Protein AF-A0A5N6TRL7-F1 (afdb_monomer_lite)

Secondary structure (DSSP, 8-state):
--PPPPPPPPPPP---------SSSHHHHHHHHHHHHHHHHHHHHHHHHHHHHHHHHHHHHHHHHHHHHHHTS-------------------------TT---HHHHHHHHHHHHHHHHHHHHHHHHHHHHHHHHHHHHHHHHHHHHHHHHHHHHHHHHHHHHHHHHHHHHHHHHHHHHHHHHHHHHHHHHHHHHHHHHHHHHHHHHHHHHHHHHHHHTTPPPPPGGGSTTHHHHHHHHT--TT--

Sequence (246 aa):
MTNIPRPMIPPAASHPVAQPNGVSMAEANFQSLSHKMDLKHLYDMISELSEVLKDNHEMTRNIVSNAETIMKRPVPTENANTPPQGNGVNNSNTTTTDPDREPTWERKAKTLLQAREADNRLILEYENIIGIMVEQIRTYCQENNMNYFTTERRYRDLLQRERDTHLDLRLERDELHAKNTRYAQMIRTALNLRAQEDAAYIRVVAGLQNEVRGYRNALGLEPEAPEEEYGWEILKDVSGKSPSDD

Structure (mmCIF, N/CA/C/O backbone):
data_AF-A0A5N6TRL7-F1
#
_entry.id   AF-A0A5N6TRL7-F1
#
loop_
_atom_site.group_PDB
_atom_site.id
_atom_site.type_symbol
_atom_site.label_atom_id
_atom_site.label_alt_id
_atom_site.label_comp_id
_atom_site.label_asym_id
_atom_site.label_entity_id
_atom_site.label_seq_id
_atom_site.pdbx_PDB_ins_code
_atom_site.Cartn_x
_atom_site.Cartn_y
_atom_site.Cartn_z
_atom_site.occupancy
_atom_site.B_iso_or_equiv
_atom_site.auth_seq_id
_atom_site.auth_comp_id
_atom_site.auth_asym_id
_atom_site.auth_atom_id
_atom_site.pdbx_PDB_model_num
ATOM 1 N N . MET A 1 1 ? 17.937 41.027 41.200 1.00 47.78 1 MET A N 1
ATOM 2 C CA . MET A 1 1 ? 17.630 40.777 39.779 1.00 47.78 1 MET A CA 1
ATOM 3 C C . MET A 1 1 ? 18.932 40.540 39.042 1.00 47.78 1 MET A C 1
ATOM 5 O O . MET A 1 1 ? 19.657 41.497 38.834 1.00 47.78 1 MET A O 1
ATOM 9 N N . THR A 1 2 ? 19.218 39.293 38.679 1.00 44.66 2 THR A N 1
ATOM 10 C CA . THR A 1 2 ? 20.196 38.927 37.642 1.00 44.66 2 THR A CA 1
ATOM 11 C C . THR A 1 2 ? 19.865 37.498 37.218 1.00 44.66 2 THR A C 1
ATOM 13 O O . THR A 1 2 ? 19.937 36.562 38.008 1.00 44.66 2 THR A O 1
ATOM 16 N N . ASN A 1 3 ? 19.355 37.387 35.995 1.00 43.41 3 ASN A N 1
ATOM 17 C CA . ASN A 1 3 ? 18.749 36.205 35.397 1.00 43.41 3 ASN A CA 1
ATOM 18 C C . ASN A 1 3 ? 19.847 35.403 34.680 1.00 43.41 3 ASN A C 1
ATOM 20 O O . ASN A 1 3 ? 20.497 35.945 33.788 1.00 43.41 3 ASN A O 1
ATOM 24 N N . ILE A 1 4 ? 20.081 34.150 35.073 1.00 62.50 4 ILE A N 1
ATOM 25 C CA . ILE A 1 4 ? 21.035 33.252 34.403 1.00 62.50 4 ILE A CA 1
ATOM 26 C C . ILE A 1 4 ? 20.235 32.361 33.436 1.00 62.50 4 ILE A C 1
ATOM 28 O O . ILE A 1 4 ? 19.259 31.748 33.877 1.00 62.50 4 ILE A O 1
ATOM 32 N N . PRO A 1 5 ? 20.599 32.250 32.142 1.00 52.38 5 PRO A N 1
ATOM 33 C CA . PRO A 1 5 ? 19.871 31.403 31.202 1.00 52.38 5 PRO A CA 1
ATOM 34 C C . PRO A 1 5 ? 20.099 29.916 31.503 1.00 52.38 5 PRO A C 1
ATOM 36 O O . PRO A 1 5 ? 21.232 29.464 31.660 1.00 52.38 5 PRO A O 1
ATOM 39 N N . ARG A 1 6 ? 19.010 29.146 31.555 1.00 52.28 6 ARG A N 1
ATOM 40 C CA . ARG A 1 6 ? 19.012 27.680 31.680 1.00 52.28 6 ARG A CA 1
ATOM 41 C C . ARG A 1 6 ? 19.446 27.042 30.343 1.00 52.28 6 ARG A C 1
ATOM 43 O O . ARG A 1 6 ? 18.934 27.468 29.307 1.00 52.28 6 ARG A O 1
ATOM 50 N N . PRO A 1 7 ? 20.325 26.023 30.323 1.00 52.41 7 PRO A N 1
ATOM 51 C CA . PRO A 1 7 ? 20.665 25.321 29.087 1.00 52.41 7 PRO A CA 1
ATOM 52 C C . PRO A 1 7 ? 19.488 24.464 28.591 1.00 52.41 7 PRO A C 1
ATOM 54 O O . PRO A 1 7 ? 18.813 23.796 29.377 1.00 52.41 7 PRO A O 1
ATOM 57 N N . MET A 1 8 ? 19.244 24.501 27.277 1.00 47.00 8 MET A N 1
ATOM 58 C CA . MET A 1 8 ? 18.269 23.657 26.581 1.00 47.00 8 MET A CA 1
ATOM 59 C C . MET A 1 8 ? 18.729 22.194 26.569 1.00 47.00 8 MET A C 1
ATOM 61 O O . MET A 1 8 ? 19.857 21.892 26.189 1.00 47.00 8 MET A O 1
ATOM 65 N N . ILE A 1 9 ? 17.829 21.291 26.953 1.00 53.84 9 ILE A N 1
ATOM 66 C CA . ILE A 1 9 ? 17.978 19.840 26.794 1.00 53.84 9 ILE A CA 1
ATOM 67 C C . ILE A 1 9 ? 17.467 19.484 25.383 1.00 53.84 9 ILE A C 1
ATOM 69 O O . ILE A 1 9 ? 16.369 19.925 25.034 1.00 53.84 9 ILE A O 1
ATOM 73 N N . PRO A 1 10 ? 18.213 18.731 24.553 1.00 56.88 10 PRO A N 1
ATOM 74 C CA . PRO A 1 10 ? 17.724 18.283 23.248 1.00 56.88 10 PRO A CA 1
ATOM 75 C C . PRO A 1 10 ? 16.603 17.235 23.404 1.00 56.88 10 PRO A C 1
ATOM 77 O O . PRO A 1 10 ? 16.617 16.473 24.374 1.00 56.88 10 PRO A O 1
ATOM 80 N N . PRO A 1 11 ? 15.631 17.161 22.472 1.00 48.47 11 PRO A N 1
ATOM 81 C CA . PRO A 1 11 ? 14.557 16.178 22.547 1.00 48.47 11 PRO A CA 1
ATOM 82 C C . PRO A 1 11 ? 15.130 14.763 22.417 1.00 48.47 11 PRO A C 1
ATOM 84 O O . PRO A 1 11 ? 15.832 14.443 21.457 1.00 48.47 11 PRO A O 1
ATOM 87 N N . ALA A 1 12 ? 14.833 13.924 23.408 1.00 42.22 12 ALA A N 1
ATOM 88 C CA . ALA A 1 12 ? 15.168 12.511 23.391 1.00 42.22 12 ALA A CA 1
ATOM 89 C C . ALA A 1 12 ? 14.482 11.822 22.202 1.00 42.22 12 ALA A C 1
ATOM 91 O O . ALA A 1 12 ? 13.292 12.022 21.952 1.00 42.22 12 ALA A O 1
ATOM 92 N N . ALA A 1 13 ? 15.252 11.009 21.481 1.00 47.16 13 ALA A N 1
ATOM 93 C CA . ALA A 1 13 ? 14.761 10.150 20.420 1.00 47.16 13 ALA A CA 1
ATOM 94 C C . ALA A 1 13 ? 13.653 9.225 20.951 1.00 47.16 13 ALA A C 1
ATOM 96 O O . ALA A 1 13 ? 13.822 8.535 21.957 1.00 47.16 13 ALA A O 1
ATOM 97 N N . SER A 1 14 ? 12.517 9.208 20.261 1.00 44.06 14 SER A N 1
ATOM 98 C CA . SER A 1 14 ? 11.441 8.251 20.481 1.00 44.06 14 SER A CA 1
ATOM 99 C C . SER A 1 14 ? 11.913 6.851 20.080 1.00 44.06 14 SER A C 1
ATOM 101 O O . SER A 1 14 ? 12.056 6.531 18.902 1.00 44.06 14 SER A O 1
ATOM 103 N N . HIS A 1 15 ? 12.159 5.996 21.070 1.00 42.62 15 HIS A N 1
ATOM 104 C CA . HIS A 1 15 ? 12.290 4.558 20.849 1.00 42.62 15 HIS A CA 1
ATOM 105 C C . HIS A 1 15 ? 10.931 3.974 20.418 1.00 42.62 15 HIS A C 1
ATOM 107 O O . HIS A 1 15 ? 9.909 4.339 21.005 1.00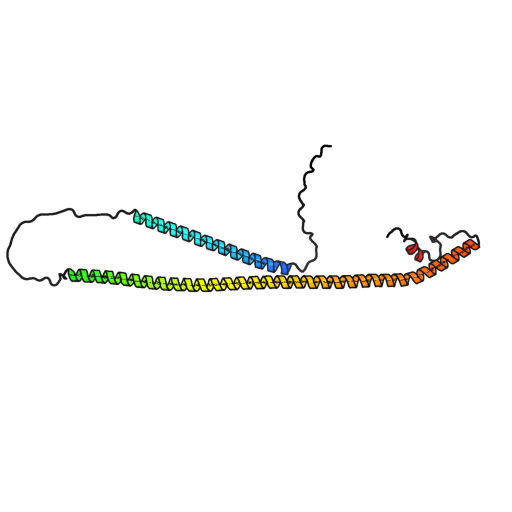 42.62 15 HIS A O 1
ATOM 113 N N . PRO A 1 16 ? 10.880 3.055 19.435 1.00 43.59 16 PRO A N 1
ATOM 114 C CA . PRO A 1 16 ? 9.648 2.350 19.123 1.00 43.59 16 PRO A CA 1
ATOM 115 C C . PRO A 1 16 ? 9.339 1.354 20.245 1.00 43.59 16 PRO A C 1
ATOM 117 O O . PRO A 1 16 ? 10.162 0.509 20.602 1.00 43.59 16 PRO A O 1
ATOM 120 N N . VAL A 1 17 ? 8.134 1.462 20.799 1.00 39.00 17 VAL A N 1
ATOM 121 C CA . VAL A 1 17 ? 7.554 0.464 21.700 1.00 39.00 17 VAL A CA 1
ATOM 122 C C . VAL A 1 17 ? 7.343 -0.823 20.904 1.00 39.00 17 VAL A C 1
ATOM 124 O O . VAL A 1 17 ? 6.544 -0.865 19.972 1.00 39.00 17 VAL A O 1
ATOM 127 N N . ALA A 1 18 ? 8.068 -1.876 21.272 1.00 41.62 18 ALA A N 1
ATOM 128 C CA . ALA A 1 18 ? 7.811 -3.226 20.798 1.00 41.62 18 ALA A CA 1
ATOM 129 C C . ALA A 1 18 ? 6.571 -3.776 21.521 1.00 41.62 18 ALA A C 1
ATOM 131 O O . ALA A 1 18 ? 6.631 -4.078 22.713 1.00 41.62 18 ALA A O 1
ATOM 132 N N . GLN A 1 19 ? 5.445 -3.902 20.813 1.00 40.59 19 GLN A N 1
ATOM 133 C CA . GLN A 1 19 ? 4.333 -4.742 21.259 1.00 40.59 19 GLN A CA 1
ATOM 134 C C . GLN A 1 19 ? 4.504 -6.168 20.714 1.00 40.59 19 GLN A C 1
ATOM 136 O O . GLN A 1 19 ? 4.772 -6.335 19.522 1.00 40.59 19 GLN A O 1
ATOM 141 N N . PRO A 1 20 ? 4.333 -7.206 21.553 1.00 50.97 20 PRO A N 1
ATOM 142 C CA . PRO A 1 20 ? 4.376 -8.587 21.123 1.00 50.97 20 PRO A CA 1
ATOM 143 C C . PRO A 1 20 ? 2.958 -9.021 20.746 1.00 50.97 20 PRO A C 1
ATOM 145 O O . PRO A 1 20 ? 2.150 -9.325 21.615 1.00 50.97 20 PRO A O 1
ATOM 148 N N . ASN A 1 21 ? 2.637 -9.029 19.456 1.00 37.97 21 ASN A N 1
ATOM 149 C CA . ASN A 1 21 ? 1.722 -10.026 18.906 1.00 37.97 21 ASN A CA 1
ATOM 150 C C . ASN A 1 21 ? 1.845 -10.069 17.385 1.00 37.97 21 ASN A C 1
ATOM 152 O O . ASN A 1 21 ? 1.739 -9.059 16.694 1.00 37.97 21 ASN A O 1
ATOM 156 N N . GLY A 1 22 ? 2.176 -11.263 16.902 1.00 46.72 22 GLY A N 1
ATOM 157 C CA . GLY A 1 22 ? 2.501 -11.537 15.516 1.00 46.72 22 GLY A CA 1
ATOM 158 C C . GLY A 1 22 ? 1.292 -11.524 14.589 1.00 46.72 22 GLY A C 1
ATOM 159 O O . GLY A 1 22 ? 0.143 -11.589 15.013 1.00 46.72 22 GLY A O 1
ATOM 160 N N . VAL A 1 23 ? 1.640 -11.552 13.302 1.00 46.94 23 VAL A N 1
ATOM 161 C CA . VAL A 1 23 ? 0.774 -11.654 12.119 1.00 46.94 23 VAL A CA 1
ATOM 162 C C . VAL A 1 23 ? 0.182 -10.318 11.645 1.00 46.94 23 VAL A C 1
ATOM 164 O O . VAL A 1 23 ? -1.014 -10.098 11.731 1.00 46.94 23 VAL A O 1
ATOM 167 N N . SER A 1 24 ? 1.053 -9.432 11.133 1.00 45.16 24 SER A N 1
ATOM 168 C CA . SER A 1 24 ? 0.735 -8.502 10.016 1.00 45.16 24 SER A CA 1
ATOM 169 C C . SER A 1 24 ? 1.932 -7.677 9.493 1.00 45.16 24 SER A C 1
ATOM 171 O O . SER A 1 24 ? 1.765 -6.693 8.784 1.00 45.16 24 SER A O 1
ATOM 173 N N . MET A 1 25 ? 3.177 -8.070 9.798 1.00 41.91 25 MET A N 1
ATOM 174 C CA . MET A 1 25 ? 4.387 -7.350 9.346 1.00 41.91 25 MET A CA 1
ATOM 175 C C . MET A 1 25 ? 5.088 -8.000 8.142 1.00 41.91 25 MET A C 1
ATOM 177 O O . MET A 1 25 ? 6.135 -7.521 7.715 1.00 41.91 25 MET A O 1
ATOM 181 N N . ALA A 1 26 ? 4.546 -9.088 7.584 1.00 46.50 26 ALA A N 1
ATOM 182 C CA . ALA A 1 26 ? 5.147 -9.762 6.430 1.00 46.50 26 ALA A CA 1
ATOM 183 C C . ALA A 1 26 ? 4.792 -9.081 5.092 1.00 46.50 26 ALA A C 1
ATOM 185 O O . ALA A 1 26 ? 5.646 -9.006 4.211 1.00 46.50 26 ALA A O 1
ATOM 186 N N . GLU A 1 27 ? 3.590 -8.510 4.951 1.00 43.38 27 GLU A N 1
ATOM 187 C CA . GLU A 1 27 ? 3.161 -7.844 3.707 1.00 43.38 27 GLU A CA 1
ATOM 188 C C . GLU A 1 27 ? 3.723 -6.422 3.563 1.00 43.38 27 GLU A C 1
ATOM 190 O O . GLU A 1 27 ? 4.203 -6.057 2.488 1.00 43.38 27 GLU A O 1
ATOM 195 N N . ALA A 1 28 ? 3.808 -5.654 4.656 1.00 49.31 28 ALA A N 1
ATOM 196 C CA . ALA A 1 28 ? 4.465 -4.340 4.651 1.00 49.31 28 ALA A CA 1
ATOM 197 C C . ALA A 1 28 ? 5.978 -4.439 4.367 1.00 49.31 28 ALA A C 1
ATOM 199 O O . ALA A 1 28 ? 6.585 -3.526 3.800 1.00 49.31 28 ALA A O 1
ATOM 200 N N . ASN A 1 29 ? 6.603 -5.573 4.706 1.00 47.78 29 ASN A N 1
ATOM 201 C CA . ASN A 1 29 ? 8.021 -5.788 4.438 1.00 47.78 29 ASN A CA 1
ATOM 202 C C . ASN A 1 29 ? 8.296 -6.256 2.997 1.00 47.78 29 ASN A C 1
ATOM 204 O O . ASN A 1 29 ? 9.414 -6.080 2.525 1.00 47.78 29 ASN A O 1
ATOM 208 N N . PHE A 1 30 ? 7.295 -6.771 2.269 1.00 49.47 30 PHE A N 1
ATOM 209 C CA . PHE A 1 30 ? 7.431 -7.179 0.863 1.00 49.47 30 PHE A CA 1
ATOM 210 C C . PHE A 1 30 ? 7.430 -5.983 -0.102 1.00 49.47 30 PHE A C 1
ATOM 212 O O . PHE A 1 30 ? 8.212 -5.955 -1.053 1.00 49.47 30 PHE A O 1
ATOM 219 N N . GLN A 1 31 ? 6.636 -4.944 0.179 1.00 52.94 31 GLN A N 1
ATOM 220 C CA . GLN A 1 31 ? 6.672 -3.680 -0.575 1.00 52.94 31 GLN A CA 1
ATOM 221 C C . GLN A 1 31 ? 7.975 -2.903 -0.309 1.00 52.94 31 GLN A C 1
ATOM 223 O O . GLN A 1 31 ? 8.606 -2.401 -1.239 1.00 52.94 31 GLN A O 1
ATOM 228 N N . SER A 1 32 ? 8.448 -2.918 0.944 1.00 54.47 32 SER A N 1
ATOM 229 C CA . SER A 1 32 ? 9.784 -2.444 1.343 1.00 54.47 32 SER A CA 1
ATOM 230 C C . SER A 1 32 ? 10.910 -3.223 0.645 1.00 54.47 32 SER A C 1
ATOM 232 O O . SER A 1 32 ? 11.872 -2.612 0.182 1.00 54.47 32 SER A O 1
ATOM 234 N N . LEU A 1 33 ? 10.792 -4.548 0.493 1.00 50.19 33 LEU A N 1
ATOM 235 C CA . LEU A 1 33 ? 11.772 -5.366 -0.234 1.00 50.19 33 LEU A CA 1
ATOM 236 C C . LEU A 1 33 ? 11.784 -5.063 -1.736 1.00 50.19 33 LEU A C 1
ATOM 238 O O . LEU A 1 33 ? 12.860 -4.952 -2.316 1.00 50.19 33 LEU A O 1
ATOM 242 N N . SER A 1 34 ? 10.614 -4.884 -2.357 1.00 57.28 34 SER A N 1
ATOM 243 C CA . SER A 1 34 ? 10.514 -4.536 -3.779 1.00 57.28 34 SER A CA 1
ATOM 244 C C . SER A 1 34 ? 11.105 -3.157 -4.069 1.00 57.28 34 SER A C 1
ATOM 246 O O . SER A 1 34 ? 11.767 -2.982 -5.088 1.00 57.28 34 SER A O 1
ATOM 248 N N . HIS A 1 35 ? 10.906 -2.185 -3.176 1.00 59.66 35 HIS A N 1
ATOM 249 C CA . HIS A 1 35 ? 11.490 -0.854 -3.326 1.00 59.66 35 HIS A CA 1
ATOM 250 C C . HIS A 1 35 ? 13.006 -0.859 -3.065 1.00 59.66 35 HIS A C 1
ATOM 252 O O . HIS A 1 35 ? 13.764 -0.215 -3.784 1.00 59.66 35 HIS A O 1
ATOM 258 N N . LYS A 1 36 ? 13.481 -1.658 -2.099 1.00 60.41 36 LYS A N 1
ATOM 259 C CA . LYS A 1 36 ? 14.920 -1.881 -1.863 1.0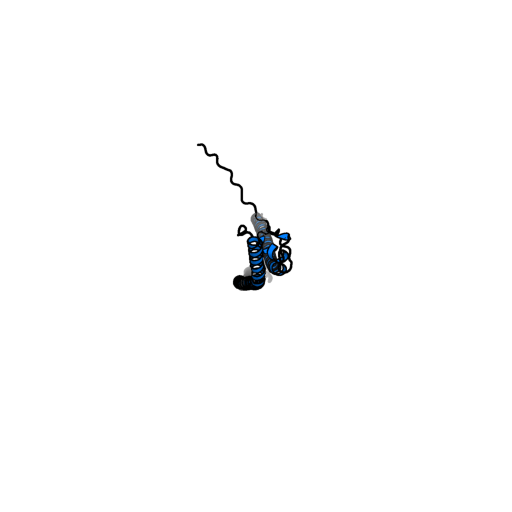0 60.41 36 LYS A CA 1
ATOM 260 C C . LYS A 1 36 ? 15.602 -2.609 -3.022 1.00 60.41 36 LYS A C 1
ATOM 262 O O . LYS A 1 36 ? 16.762 -2.334 -3.309 1.00 60.41 36 LYS A O 1
ATOM 267 N N . MET A 1 37 ? 14.895 -3.515 -3.689 1.00 71.81 37 MET A N 1
ATOM 268 C CA . MET A 1 37 ? 15.380 -4.218 -4.875 1.00 71.81 37 MET A CA 1
ATOM 269 C C . MET A 1 37 ? 15.495 -3.275 -6.079 1.00 71.81 37 MET A C 1
ATOM 271 O O . MET A 1 37 ? 16.494 -3.332 -6.786 1.00 71.81 37 MET A O 1
ATOM 275 N N . ASP A 1 38 ? 14.528 -2.374 -6.267 1.00 78.31 38 ASP A N 1
ATOM 276 C CA . ASP A 1 38 ? 14.568 -1.363 -7.333 1.00 78.31 38 ASP A CA 1
ATOM 277 C C . ASP A 1 38 ? 15.685 -0.333 -7.089 1.00 78.31 38 ASP A C 1
ATOM 279 O O . ASP A 1 38 ? 16.472 -0.040 -7.981 1.00 78.31 38 ASP A O 1
ATOM 283 N N . LEU A 1 39 ? 15.858 0.133 -5.845 1.00 77.56 39 LEU A N 1
ATOM 284 C CA . LEU A 1 39 ? 16.981 1.006 -5.473 1.00 77.56 39 LEU A CA 1
ATOM 285 C C . LEU A 1 39 ? 18.342 0.341 -5.688 1.00 77.56 39 LEU A C 1
ATOM 287 O O . LEU A 1 39 ? 19.281 0.993 -6.139 1.00 77.56 39 LEU A O 1
ATOM 291 N N . LYS A 1 40 ? 18.448 -0.956 -5.387 1.00 79.88 40 LYS A N 1
ATOM 292 C CA . LYS A 1 40 ? 19.652 -1.729 -5.683 1.00 79.88 40 LYS A CA 1
ATOM 293 C C . LYS A 1 40 ? 19.891 -1.821 -7.192 1.00 79.88 40 LYS A C 1
ATOM 295 O O . LYS A 1 40 ? 21.007 -1.586 -7.631 1.00 79.88 40 LYS A O 1
ATOM 300 N N . HIS A 1 41 ? 18.853 -2.097 -7.978 1.00 85.62 41 HIS A N 1
ATOM 301 C CA . HIS A 1 41 ? 18.966 -2.172 -9.433 1.00 85.62 41 HIS A CA 1
ATOM 302 C C . HIS A 1 41 ? 19.387 -0.833 -10.058 1.00 85.62 41 HIS A C 1
ATOM 304 O O . HIS A 1 41 ? 20.264 -0.808 -10.918 1.00 85.62 41 HIS A O 1
ATOM 310 N N . LEU A 1 42 ? 18.832 0.287 -9.580 1.00 83.06 42 LEU A N 1
ATOM 311 C CA . LEU A 1 42 ? 19.253 1.626 -9.997 1.00 83.06 42 LEU A CA 1
ATOM 312 C C . LEU A 1 42 ? 20.710 1.916 -9.617 1.00 83.06 42 LEU A C 1
ATOM 314 O O . LEU A 1 42 ? 21.439 2.501 -10.411 1.00 83.06 42 LEU A O 1
ATOM 318 N N . TYR A 1 43 ? 21.148 1.501 -8.426 1.00 88.81 43 TYR A N 1
ATOM 319 C CA . TYR A 1 43 ? 22.538 1.664 -7.997 1.00 88.81 43 TYR A CA 1
ATOM 320 C C . TYR A 1 43 ? 23.509 0.855 -8.865 1.00 88.81 43 TYR A C 1
ATOM 322 O O . TYR A 1 43 ? 24.519 1.396 -9.311 1.00 88.81 43 TYR A O 1
ATOM 330 N N . ASP A 1 44 ? 23.174 -0.403 -9.156 1.00 87.75 44 ASP A N 1
ATOM 331 C CA . ASP A 1 44 ? 23.982 -1.274 -10.012 1.00 87.75 44 ASP A CA 1
ATOM 332 C C . ASP A 1 44 ? 24.071 -0.701 -11.442 1.00 87.75 44 ASP A C 1
ATOM 334 O O . ASP A 1 44 ? 25.163 -0.604 -11.996 1.00 87.75 44 ASP A O 1
ATOM 338 N N . MET A 1 45 ? 22.961 -0.193 -11.993 1.00 86.75 45 MET A N 1
ATOM 339 C CA . MET A 1 45 ? 22.926 0.455 -13.313 1.00 86.75 45 MET A CA 1
ATOM 340 C C . MET A 1 45 ? 23.752 1.749 -13.364 1.00 86.75 45 MET A C 1
ATOM 342 O O . MET A 1 45 ? 24.459 1.998 -14.338 1.00 86.75 45 MET A O 1
ATOM 346 N N . ILE A 1 46 ? 23.694 2.580 -12.318 1.00 89.94 46 ILE A N 1
ATOM 347 C CA . ILE A 1 46 ? 24.513 3.799 -12.217 1.00 89.94 46 ILE A CA 1
ATOM 348 C C . ILE A 1 46 ? 26.000 3.443 -12.112 1.00 89.94 46 ILE A C 1
ATOM 350 O O . ILE A 1 46 ? 26.835 4.111 -12.724 1.00 89.94 46 ILE A O 1
ATOM 354 N N . SER A 1 47 ? 26.334 2.399 -11.352 1.00 90.25 47 SER A N 1
ATOM 355 C CA . SER A 1 47 ? 27.707 1.913 -11.226 1.00 90.25 47 SER A CA 1
ATOM 356 C C . SER A 1 47 ? 28.243 1.415 -12.569 1.00 90.25 47 SER A C 1
ATOM 358 O O . SER A 1 47 ? 29.340 1.803 -12.964 1.00 90.25 47 SER A O 1
ATOM 360 N N . GLU A 1 48 ? 27.455 0.627 -13.301 1.00 92.38 48 GLU A N 1
ATOM 361 C CA . GLU A 1 48 ? 27.810 0.126 -14.631 1.00 92.38 48 GLU A CA 1
ATOM 362 C C . GLU A 1 48 ? 27.970 1.272 -15.642 1.00 92.38 48 GLU A C 1
ATOM 364 O O . GLU A 1 48 ? 28.979 1.344 -16.343 1.00 92.38 48 GLU A O 1
ATOM 369 N N . LEU A 1 49 ? 27.052 2.250 -15.659 1.00 91.88 49 LEU A N 1
ATOM 370 C CA . LEU A 1 49 ? 27.199 3.442 -16.502 1.00 91.88 49 LEU A CA 1
ATOM 371 C C . LEU A 1 49 ? 28.458 4.241 -16.158 1.00 91.88 49 LEU A C 1
ATOM 373 O O . LEU A 1 49 ? 29.106 4.768 -17.060 1.00 91.88 49 LEU A O 1
ATOM 377 N N . SER A 1 50 ? 28.812 4.343 -14.875 1.00 91.31 50 SER A N 1
ATOM 378 C CA . SER A 1 50 ? 30.040 5.010 -14.438 1.00 91.31 50 SER A CA 1
ATOM 379 C C . SER A 1 50 ? 31.296 4.264 -14.890 1.00 91.31 50 SER A C 1
ATOM 381 O O . SER A 1 50 ? 32.307 4.910 -15.174 1.00 91.31 50 SER A O 1
ATOM 383 N N . GLU A 1 51 ? 31.257 2.935 -14.945 1.00 92.06 51 GLU A N 1
ATOM 384 C CA . GLU A 1 51 ? 32.356 2.108 -15.443 1.00 92.06 51 GLU A CA 1
ATOM 385 C C . GLU A 1 51 ? 32.513 2.285 -16.957 1.00 92.06 51 GLU A C 1
ATOM 387 O O . GLU A 1 51 ? 33.589 2.657 -17.422 1.00 92.06 51 GLU A O 1
ATOM 392 N N . VAL A 1 52 ? 31.408 2.227 -17.708 1.00 92.88 52 VAL A N 1
ATOM 393 C CA . VAL A 1 52 ? 31.392 2.516 -19.151 1.00 92.88 52 VAL A CA 1
ATOM 394 C C . VAL A 1 52 ? 31.875 3.940 -19.452 1.00 92.88 52 VAL A C 1
ATOM 396 O O . VAL A 1 52 ? 32.609 4.150 -20.419 1.00 92.88 52 VAL A O 1
ATOM 399 N N . LEU A 1 53 ? 31.507 4.939 -18.637 1.00 92.12 53 LEU A N 1
ATOM 400 C CA . LEU A 1 53 ? 31.971 6.322 -18.812 1.00 92.12 53 LEU A CA 1
ATOM 401 C C . LEU A 1 53 ? 33.478 6.453 -18.569 1.00 92.12 53 LEU A C 1
ATOM 403 O O . LEU A 1 53 ? 34.165 7.188 -19.284 1.00 92.12 53 LEU A O 1
ATOM 407 N N . LYS A 1 54 ? 33.989 5.753 -17.554 1.00 93.50 54 LYS A N 1
ATOM 408 C CA . LYS A 1 54 ? 35.414 5.717 -17.229 1.00 93.50 54 LYS A CA 1
ATOM 409 C C . LYS A 1 54 ? 36.208 5.065 -18.361 1.00 93.50 54 LYS A C 1
ATOM 411 O O . LYS A 1 54 ? 37.205 5.646 -18.792 1.00 93.50 54 LYS A O 1
ATOM 416 N N . ASP A 1 55 ? 35.715 3.954 -18.897 1.00 92.50 55 ASP A N 1
ATOM 417 C CA . ASP A 1 55 ? 36.316 3.253 -20.032 1.00 92.50 55 ASP A CA 1
ATOM 418 C C . ASP A 1 55 ? 36.302 4.118 -21.296 1.00 92.50 55 ASP A C 1
ATOM 420 O O . ASP A 1 55 ? 37.309 4.220 -21.998 1.00 92.50 55 ASP A O 1
ATOM 424 N N . ASN A 1 56 ? 35.204 4.837 -21.556 1.00 89.62 56 ASN A N 1
ATOM 425 C CA . ASN A 1 56 ? 35.127 5.794 -22.663 1.00 89.62 56 ASN A CA 1
ATOM 426 C C . ASN A 1 56 ? 36.158 6.919 -22.517 1.00 89.62 56 ASN A C 1
ATOM 428 O O . ASN A 1 56 ? 36.821 7.311 -23.483 1.00 89.62 56 ASN A O 1
ATOM 432 N N . HIS A 1 57 ? 36.321 7.437 -21.299 1.00 92.44 57 HIS A N 1
ATOM 433 C CA . HIS A 1 57 ? 37.292 8.485 -21.025 1.00 92.44 57 HIS A CA 1
ATOM 434 C C . HIS A 1 57 ? 38.734 7.977 -21.185 1.00 92.44 57 HIS A C 1
ATOM 436 O O . HIS A 1 57 ? 39.596 8.719 -21.671 1.00 92.44 57 HIS A O 1
ATOM 442 N N . GLU A 1 58 ? 39.006 6.726 -20.815 1.00 92.19 58 GLU A N 1
ATOM 443 C CA . GLU A 1 58 ? 40.303 6.077 -20.998 1.00 92.19 58 GLU A CA 1
ATOM 444 C C . GLU A 1 58 ? 40.603 5.794 -22.475 1.00 92.19 58 GLU A C 1
ATOM 446 O O . GLU A 1 58 ? 41.665 6.183 -22.963 1.00 92.19 58 GLU A O 1
ATOM 451 N N . MET A 1 59 ? 39.652 5.226 -23.223 1.00 89.69 59 MET A N 1
ATOM 452 C CA . MET A 1 59 ? 39.776 5.034 -24.671 1.00 89.69 59 MET A CA 1
ATOM 453 C C . MET A 1 59 ? 40.019 6.361 -25.389 1.00 89.69 59 MET A C 1
ATOM 455 O O . MET A 1 59 ? 40.933 6.460 -26.206 1.00 89.69 59 MET A O 1
ATOM 459 N N . THR A 1 60 ? 39.268 7.407 -25.039 1.00 90.12 60 THR A N 1
ATOM 460 C CA . THR A 1 60 ? 39.451 8.744 -25.618 1.00 90.12 60 THR A CA 1
ATOM 461 C C . THR A 1 60 ? 40.831 9.308 -25.280 1.00 90.12 60 THR A C 1
ATOM 463 O O . THR A 1 60 ? 41.502 9.854 -26.154 1.00 90.12 60 THR A O 1
ATOM 466 N N . ARG A 1 61 ? 41.314 9.129 -24.042 1.00 91.00 61 ARG A N 1
ATOM 467 C CA . ARG A 1 61 ? 42.671 9.542 -23.647 1.00 91.00 61 ARG A CA 1
ATOM 468 C C . ARG A 1 61 ? 43.743 8.792 -24.447 1.00 91.00 61 ARG A C 1
ATOM 470 O O . ARG A 1 61 ? 44.706 9.418 -24.884 1.00 91.00 61 ARG A O 1
ATOM 477 N N . ASN A 1 62 ? 43.560 7.496 -24.690 1.00 89.00 62 ASN A N 1
ATOM 478 C CA . ASN A 1 62 ? 44.470 6.687 -25.504 1.00 89.00 62 ASN A CA 1
ATOM 479 C C . ASN A 1 62 ? 44.454 7.114 -26.978 1.00 89.00 62 ASN A C 1
ATOM 481 O O . ASN A 1 62 ? 45.514 7.223 -27.590 1.00 89.00 62 ASN A O 1
ATOM 485 N N . ILE A 1 63 ? 43.284 7.430 -27.541 1.00 87.88 63 ILE A N 1
ATOM 486 C CA . ILE A 1 63 ? 43.159 7.969 -28.904 1.00 87.88 63 ILE A CA 1
ATOM 487 C C . ILE A 1 63 ? 43.875 9.315 -29.016 1.00 87.88 63 ILE A C 1
ATOM 489 O O . ILE A 1 63 ? 44.651 9.510 -29.947 1.00 87.88 63 ILE A O 1
ATOM 493 N N . VAL A 1 64 ? 43.668 10.226 -28.061 1.00 87.81 64 VAL A N 1
ATOM 494 C CA . VAL A 1 64 ? 44.339 11.535 -28.044 1.00 87.81 64 VAL A CA 1
ATOM 495 C C . VAL A 1 64 ? 45.853 11.372 -27.894 1.00 87.81 64 VAL A C 1
ATOM 497 O O . VAL A 1 64 ? 46.605 12.002 -28.630 1.00 87.81 64 VAL A O 1
ATOM 500 N N . SER A 1 65 ? 46.320 10.480 -27.018 1.00 87.50 65 SER A N 1
ATOM 501 C CA . SER A 1 65 ? 47.751 10.189 -26.864 1.00 87.50 65 SER A CA 1
ATOM 502 C C . SER A 1 65 ? 48.365 9.593 -28.140 1.00 87.50 65 SER A C 1
ATOM 504 O O . SER A 1 65 ? 49.437 10.014 -28.581 1.00 87.50 65 SER A O 1
ATOM 506 N N . ASN A 1 66 ? 47.659 8.673 -28.800 1.00 84.00 66 ASN A N 1
ATOM 507 C CA . ASN A 1 66 ? 48.078 8.106 -30.082 1.00 84.00 66 ASN A CA 1
ATOM 508 C C . ASN A 1 66 ? 48.068 9.161 -31.202 1.00 84.00 66 ASN A C 1
ATOM 510 O O . ASN A 1 66 ? 48.988 9.212 -32.013 1.00 84.00 66 ASN A O 1
ATOM 514 N N . ALA A 1 67 ? 47.084 10.060 -31.222 1.00 81.06 67 ALA A N 1
ATOM 515 C CA . ALA A 1 67 ? 47.048 11.178 -32.158 1.00 81.06 67 ALA A CA 1
ATOM 516 C C . ALA A 1 67 ? 48.211 12.156 -31.915 1.00 81.06 67 ALA A C 1
ATOM 518 O O . ALA A 1 67 ? 48.870 12.570 -32.866 1.00 81.06 67 ALA A O 1
ATOM 519 N N . GLU A 1 68 ? 48.536 12.472 -30.658 1.00 80.94 68 GLU A N 1
ATOM 520 C CA . GLU A 1 68 ? 49.688 13.312 -30.316 1.00 80.94 68 GLU A CA 1
ATOM 521 C C . GLU A 1 68 ? 51.028 12.678 -30.708 1.00 80.94 68 GLU A C 1
ATOM 523 O O . GLU A 1 68 ? 51.927 13.387 -31.159 1.00 80.94 68 GLU A O 1
ATOM 528 N N . THR A 1 69 ? 51.191 11.361 -30.554 1.00 77.69 69 THR A N 1
ATOM 529 C CA . THR A 1 69 ? 52.425 10.662 -30.961 1.00 77.69 69 THR A CA 1
ATOM 530 C C . THR A 1 69 ? 52.572 10.588 -32.481 1.00 77.69 69 THR A C 1
ATOM 532 O O . THR A 1 69 ? 53.683 10.751 -32.987 1.00 77.69 69 THR A O 1
ATOM 535 N N . ILE A 1 70 ? 51.469 10.441 -33.223 1.00 70.75 70 ILE A N 1
ATOM 536 C CA . ILE A 1 70 ? 51.454 10.542 -34.691 1.00 70.75 70 ILE A CA 1
ATOM 537 C C . ILE A 1 70 ? 51.787 11.973 -35.134 1.00 70.75 70 ILE A C 1
ATOM 539 O O . ILE A 1 70 ? 52.599 12.158 -36.037 1.00 70.75 70 ILE A O 1
ATOM 543 N N . MET A 1 71 ? 51.231 12.988 -34.467 1.00 67.62 71 MET A N 1
ATOM 544 C CA . MET A 1 71 ? 51.465 14.398 -34.800 1.00 67.62 71 MET A CA 1
ATOM 545 C C . MET A 1 71 ? 52.885 14.871 -34.438 1.00 67.62 71 MET A C 1
ATOM 547 O O . MET A 1 71 ? 53.414 15.781 -35.071 1.00 67.62 71 MET A O 1
ATOM 551 N N . LYS A 1 72 ? 53.532 14.235 -33.450 1.00 69.62 72 LYS A N 1
ATOM 552 C CA . LYS A 1 72 ? 54.936 14.476 -33.067 1.00 69.62 72 LYS A CA 1
ATOM 553 C C . LYS A 1 72 ? 55.947 13.659 -33.883 1.00 69.62 72 LYS A C 1
ATOM 555 O O . LYS A 1 72 ? 57.145 13.829 -33.668 1.00 69.62 72 LYS A O 1
ATOM 560 N N . ARG A 1 73 ? 55.516 12.796 -34.814 1.00 52.44 73 ARG A N 1
ATOM 561 C CA . ARG A 1 73 ? 56.419 12.072 -35.722 1.00 52.44 73 ARG A CA 1
ATOM 562 C C . ARG A 1 73 ? 56.814 12.997 -36.887 1.00 52.44 73 ARG A C 1
ATOM 564 O O . ARG A 1 73 ? 55.970 13.266 -37.740 1.00 52.44 73 ARG A O 1
ATOM 571 N N . PRO A 1 74 ? 58.066 13.487 -36.971 1.00 48.69 74 PRO A N 1
ATOM 572 C CA . PRO A 1 74 ? 58.510 14.232 -38.140 1.00 48.69 74 PRO A CA 1
ATOM 573 C C . PRO A 1 74 ? 58.505 13.307 -39.362 1.00 48.69 74 PRO A C 1
ATOM 575 O O . PRO A 1 74 ? 58.978 12.169 -39.302 1.00 48.69 74 PRO A O 1
ATOM 578 N N . VAL A 1 75 ? 57.947 13.795 -40.469 1.00 48.34 75 VAL A N 1
ATOM 579 C CA . VAL A 1 75 ? 58.024 13.147 -41.783 1.00 48.34 75 VAL A CA 1
ATOM 580 C C . VAL A 1 75 ? 59.509 13.051 -42.167 1.00 48.34 75 VAL A C 1
ATOM 582 O O . VAL A 1 75 ? 60.169 14.091 -42.214 1.00 48.34 75 VAL A O 1
ATOM 585 N N . PRO A 1 76 ? 60.075 11.854 -42.412 1.00 43.62 76 PRO A N 1
ATOM 586 C CA . PRO A 1 76 ? 61.461 11.740 -42.833 1.00 43.62 76 PRO A CA 1
ATOM 587 C C . PRO A 1 76 ? 61.572 12.156 -44.301 1.00 43.62 76 PRO A C 1
ATOM 589 O O . PRO A 1 76 ? 61.106 11.463 -45.204 1.00 43.62 76 PRO A O 1
ATOM 592 N N . THR A 1 77 ? 62.176 13.318 -44.528 1.00 49.78 77 THR A N 1
ATOM 593 C CA . THR A 1 77 ? 62.608 13.785 -45.845 1.00 49.78 77 THR A CA 1
ATOM 594 C C . THR A 1 77 ? 63.925 13.089 -46.182 1.00 49.78 77 THR A C 1
ATOM 596 O O . THR A 1 77 ? 64.987 13.543 -45.760 1.00 49.78 77 THR A O 1
ATOM 599 N N . GLU A 1 78 ? 63.876 11.982 -46.923 1.00 42.12 78 GLU A N 1
ATOM 600 C CA . GLU A 1 78 ? 65.080 11.294 -47.400 1.00 42.12 78 GLU A CA 1
ATOM 601 C C . GLU A 1 78 ? 65.218 11.351 -48.932 1.00 42.12 78 GLU A C 1
ATOM 603 O O . GLU A 1 78 ? 64.408 10.810 -49.678 1.00 42.12 78 GLU A O 1
ATOM 608 N N . ASN A 1 79 ? 66.337 11.968 -49.337 1.00 36.69 79 ASN A N 1
ATOM 609 C CA . ASN A 1 79 ? 67.192 11.686 -50.497 1.00 36.69 79 ASN A CA 1
ATOM 610 C C . ASN A 1 79 ? 66.807 12.139 -51.919 1.00 36.69 79 ASN A C 1
ATOM 612 O O . ASN A 1 79 ? 66.097 11.459 -52.652 1.00 36.69 79 ASN A O 1
ATOM 616 N N . ALA A 1 80 ? 67.523 13.173 -52.384 1.00 35.91 80 ALA A N 1
ATOM 617 C CA . ALA A 1 80 ? 68.085 13.211 -53.738 1.00 35.91 80 ALA A CA 1
ATOM 618 C C . ALA A 1 80 ? 69.420 13.993 -53.755 1.00 35.91 80 ALA A C 1
ATOM 620 O O . ALA A 1 80 ? 69.444 15.201 -53.981 1.00 35.91 80 ALA A O 1
ATOM 621 N N . ASN A 1 81 ? 70.532 13.286 -53.514 1.00 40.31 81 ASN A N 1
ATOM 622 C CA . ASN A 1 81 ? 71.889 13.711 -53.882 1.00 40.31 81 ASN A CA 1
ATOM 623 C C . ASN A 1 81 ? 72.242 13.149 -55.282 1.00 40.31 81 ASN A C 1
ATOM 625 O O . ASN A 1 81 ? 71.886 12.025 -55.623 1.00 40.31 81 ASN A O 1
ATOM 629 N N . THR A 1 82 ? 72.921 13.980 -56.069 1.00 41.75 82 THR A N 1
ATOM 630 C CA . THR A 1 82 ? 73.462 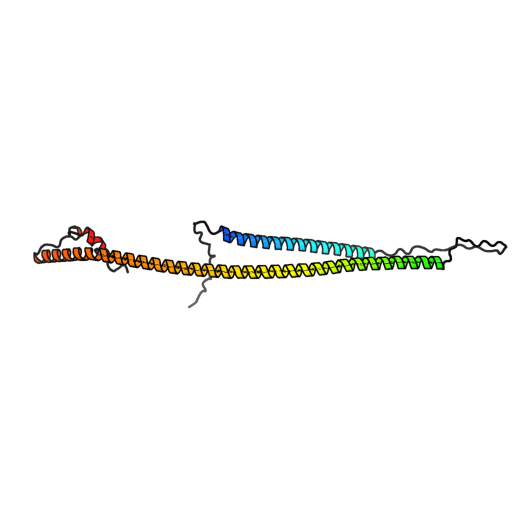13.874 -57.451 1.00 41.75 82 THR A CA 1
ATOM 631 C C . THR A 1 82 ? 74.664 12.896 -57.598 1.00 41.75 82 THR A C 1
ATOM 633 O O . THR A 1 82 ? 75.114 12.396 -56.570 1.00 41.75 82 THR A O 1
ATOM 636 N N . PRO A 1 83 ? 75.390 12.762 -58.750 1.00 58.19 83 PRO A N 1
ATOM 637 C CA . PRO A 1 83 ? 75.108 12.551 -60.200 1.00 58.19 83 PRO A CA 1
ATOM 638 C C . PRO A 1 83 ? 75.904 11.305 -60.766 1.00 58.19 83 PRO A C 1
ATOM 640 O O . PRO A 1 83 ? 76.365 10.508 -59.949 1.00 58.19 83 PRO A O 1
ATOM 643 N N . PRO A 1 84 ? 76.097 11.062 -62.100 1.00 46.44 84 PRO A N 1
ATOM 644 C CA . PRO A 1 84 ? 77.227 11.678 -62.830 1.00 46.44 84 PRO A CA 1
ATOM 645 C C . PRO A 1 84 ? 77.036 11.929 -64.357 1.00 46.44 84 PRO A C 1
ATOM 647 O O . PRO A 1 84 ? 76.030 11.620 -64.983 1.00 46.44 84 PRO A O 1
ATOM 650 N N . GLN A 1 85 ? 78.079 12.551 -64.902 1.00 42.16 85 GLN A N 1
ATOM 651 C CA . GLN A 1 85 ? 78.386 13.112 -66.227 1.00 42.16 85 GLN A CA 1
ATOM 652 C C . GLN A 1 85 ? 78.562 12.067 -67.360 1.00 42.16 85 GLN A C 1
ATOM 654 O O . GLN A 1 85 ? 79.015 10.960 -67.086 1.00 42.16 85 GLN A O 1
ATOM 659 N N . GLY A 1 86 ? 78.340 12.428 -68.639 1.00 34.91 86 GLY A N 1
ATOM 660 C CA . GLY A 1 86 ? 78.751 11.587 -69.785 1.00 34.91 86 GLY A CA 1
ATOM 661 C C . GLY A 1 86 ? 78.450 12.153 -71.186 1.00 34.91 86 GLY A C 1
ATOM 662 O O . GLY A 1 86 ? 77.298 12.331 -71.555 1.00 34.91 86 GLY A O 1
ATOM 663 N N . ASN A 1 87 ? 79.513 12.427 -71.947 1.00 36.47 87 ASN A N 1
ATOM 664 C CA . ASN A 1 87 ? 79.599 13.008 -73.298 1.00 36.47 87 ASN A CA 1
ATOM 665 C C . ASN A 1 87 ? 79.213 12.047 -74.448 1.00 36.47 87 ASN A C 1
ATOM 667 O O . ASN A 1 87 ? 79.581 10.880 -74.376 1.00 36.47 87 ASN A O 1
ATOM 671 N N . GLY A 1 88 ? 78.715 12.603 -75.570 1.00 35.72 88 GLY A N 1
ATOM 672 C CA . GLY A 1 88 ? 78.805 12.049 -76.945 1.00 35.72 88 GLY A CA 1
ATOM 673 C C . GLY A 1 88 ? 77.980 10.774 -77.206 1.00 35.72 88 GLY A C 1
ATOM 674 O O . GLY A 1 88 ? 77.699 10.016 -76.300 1.00 35.72 88 GLY A O 1
ATOM 675 N N . VAL A 1 89 ? 77.534 10.401 -78.402 1.00 37.84 89 VAL A N 1
ATOM 676 C CA . VAL A 1 89 ? 77.871 10.748 -79.781 1.00 37.84 89 VAL A CA 1
ATOM 677 C C . VAL A 1 89 ? 76.661 10.291 -80.615 1.00 37.84 89 VAL A C 1
ATOM 679 O O . VAL A 1 89 ? 76.082 9.240 -80.338 1.00 37.84 89 VAL A O 1
ATOM 682 N N . ASN A 1 90 ? 76.282 11.044 -81.645 1.00 46.66 90 ASN A N 1
ATOM 683 C CA . ASN A 1 90 ? 75.377 10.552 -82.684 1.00 46.66 90 ASN A CA 1
ATOM 684 C C . ASN A 1 90 ? 76.015 9.348 -83.389 1.00 46.66 90 ASN A C 1
ATOM 686 O O . ASN A 1 90 ? 77.102 9.509 -83.940 1.00 46.66 90 ASN A O 1
ATOM 690 N N . ASN A 1 91 ? 75.325 8.209 -83.471 1.00 38.03 91 ASN A N 1
ATOM 691 C CA . ASN A 1 91 ? 75.108 7.574 -84.770 1.00 38.03 91 ASN A CA 1
ATOM 692 C C . ASN A 1 91 ? 74.108 6.413 -84.729 1.00 38.03 91 ASN A C 1
ATOM 694 O O . ASN A 1 91 ? 74.241 5.472 -83.957 1.00 38.03 91 ASN A O 1
ATOM 698 N N . SER A 1 92 ? 73.194 6.491 -85.694 1.00 39.69 92 SER A N 1
ATOM 699 C CA . SER A 1 92 ? 72.725 5.389 -86.531 1.00 39.69 92 SER A CA 1
ATOM 700 C C . SER A 1 92 ? 71.955 4.231 -85.881 1.00 39.69 92 SER A C 1
ATOM 702 O O . SER A 1 92 ? 72.530 3.291 -85.343 1.00 39.69 92 SER A O 1
ATOM 704 N N . ASN A 1 93 ? 70.666 4.241 -86.229 1.00 38.31 93 ASN A N 1
ATOM 705 C CA . ASN A 1 93 ? 69.900 3.113 -86.760 1.00 38.31 93 ASN A CA 1
ATOM 706 C C . ASN A 1 93 ? 68.923 2.395 -85.822 1.00 38.31 93 ASN A C 1
ATOM 708 O O . ASN A 1 93 ? 69.181 2.120 -84.660 1.00 38.31 93 ASN A O 1
ATOM 712 N N . THR A 1 94 ? 67.815 2.034 -86.474 1.00 43.88 94 THR A N 1
ATOM 713 C CA . THR A 1 94 ? 66.807 1.025 -86.135 1.00 43.88 94 THR A CA 1
ATOM 714 C C . THR A 1 94 ? 65.751 1.393 -85.098 1.00 43.88 94 THR A C 1
ATOM 716 O O . THR A 1 94 ? 65.929 1.292 -83.894 1.00 43.88 94 THR A O 1
ATOM 719 N N . THR A 1 95 ? 64.597 1.761 -85.650 1.00 53.00 95 THR A N 1
ATOM 720 C CA . THR A 1 95 ? 63.235 1.487 -85.194 1.00 53.00 95 THR A CA 1
ATOM 721 C C . THR A 1 95 ? 63.120 0.270 -84.266 1.00 53.00 95 THR A C 1
ATOM 723 O O . THR A 1 95 ? 63.124 -0.868 -84.726 1.00 53.00 95 THR A O 1
ATOM 726 N N . THR A 1 96 ? 62.900 0.521 -82.981 1.00 47.88 96 THR A N 1
ATOM 727 C CA . THR A 1 96 ? 62.216 -0.394 -82.058 1.00 47.88 96 THR A CA 1
ATOM 728 C C . THR A 1 96 ? 61.340 0.457 -81.147 1.00 47.88 96 THR A C 1
ATOM 730 O O . THR A 1 96 ? 61.771 0.997 -80.134 1.00 47.88 96 THR A O 1
ATOM 733 N N . THR A 1 97 ? 60.087 0.650 -81.552 1.00 51.72 97 THR A N 1
ATOM 734 C CA . THR A 1 97 ? 59.026 1.061 -80.634 1.00 51.72 97 THR A CA 1
ATOM 735 C C . THR A 1 97 ? 58.814 -0.083 -79.647 1.00 51.72 97 THR A C 1
ATOM 737 O O . THR A 1 97 ? 58.232 -1.097 -80.027 1.00 51.72 97 THR A O 1
ATOM 740 N N . ASP A 1 98 ? 59.318 0.067 -78.420 1.00 47.78 98 ASP A N 1
ATOM 741 C CA . ASP A 1 98 ? 58.972 -0.792 -77.283 1.00 47.78 98 ASP A CA 1
ATOM 742 C C . ASP A 1 98 ? 57.441 -0.826 -77.126 1.00 47.78 98 ASP A C 1
ATOM 744 O O . ASP A 1 98 ? 56.851 0.216 -76.817 1.00 47.78 98 ASP A O 1
ATOM 748 N N . PRO A 1 99 ? 56.772 -1.979 -77.303 1.00 53.97 99 PRO A N 1
ATOM 749 C CA . PRO A 1 99 ? 55.338 -2.095 -77.038 1.00 53.97 99 PRO A CA 1
ATOM 750 C C . PRO A 1 99 ? 55.000 -2.040 -75.534 1.00 53.97 99 PRO A C 1
ATOM 752 O O . PRO A 1 99 ? 53.834 -1.890 -75.186 1.00 53.97 99 PRO A O 1
ATOM 755 N N . ASP A 1 100 ? 56.001 -2.090 -74.646 1.00 54.91 100 ASP A N 1
ATOM 756 C CA . ASP A 1 100 ? 55.819 -2.183 -73.187 1.00 54.91 100 ASP A CA 1
ATOM 757 C C . ASP A 1 100 ? 55.932 -0.840 -72.441 1.00 54.91 100 ASP A C 1
ATOM 759 O O . ASP A 1 100 ? 55.733 -0.758 -71.221 1.00 54.91 100 ASP A O 1
ATOM 763 N N . ARG A 1 101 ? 56.217 0.264 -73.144 1.00 57.28 101 ARG A N 1
ATOM 764 C CA . ARG A 1 101 ? 56.193 1.600 -72.536 1.00 57.28 101 ARG A CA 1
ATOM 765 C C . ARG A 1 101 ? 54.781 2.171 -72.616 1.00 57.28 101 ARG A C 1
ATOM 767 O O . ARG A 1 101 ? 54.528 3.069 -73.413 1.00 57.28 101 ARG A O 1
ATOM 774 N N . GLU A 1 102 ? 53.884 1.670 -71.756 1.00 59.88 102 GLU A N 1
ATOM 775 C CA . GLU A 1 102 ? 52.566 2.291 -71.546 1.00 59.88 102 GLU A CA 1
ATOM 776 C C . GLU A 1 102 ? 52.737 3.814 -71.442 1.00 59.88 102 GLU A C 1
ATOM 778 O O . GLU A 1 102 ? 53.568 4.292 -70.647 1.00 59.88 102 GLU A 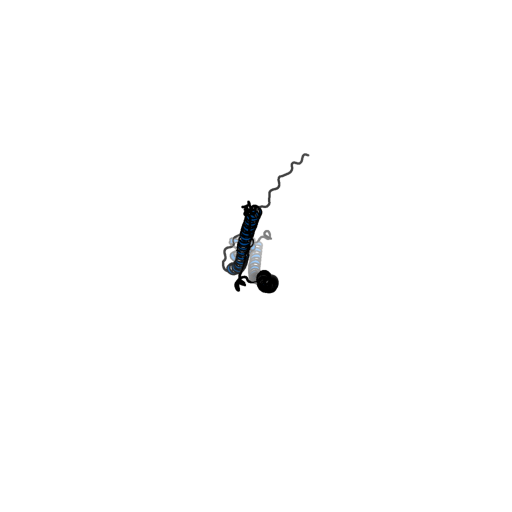O 1
ATOM 783 N N . PRO A 1 103 ? 52.003 4.596 -72.246 1.00 72.00 103 PRO A N 1
ATOM 784 C CA . PRO A 1 103 ? 52.182 6.026 -72.275 1.00 72.00 103 PRO A CA 1
ATOM 785 C C . PRO A 1 103 ? 51.827 6.609 -70.903 1.00 72.00 103 PRO A C 1
ATOM 787 O O . PRO A 1 103 ? 50.899 6.190 -70.214 1.00 72.00 103 PRO A O 1
ATOM 790 N N . THR A 1 104 ? 52.599 7.598 -70.463 1.00 75.00 104 THR A N 1
ATOM 791 C CA . THR A 1 104 ? 52.529 8.137 -69.094 1.00 75.00 104 THR A CA 1
ATOM 792 C C . THR A 1 104 ? 51.154 8.706 -68.719 1.00 75.00 104 THR A C 1
ATOM 794 O O . THR A 1 104 ? 50.857 8.837 -67.532 1.00 75.00 104 THR A O 1
ATOM 797 N N . TRP A 1 105 ? 50.303 9.019 -69.701 1.00 78.12 105 TRP A N 1
ATOM 798 C CA . TRP A 1 105 ? 48.917 9.433 -69.492 1.00 78.12 105 TRP A CA 1
ATOM 799 C C . TRP A 1 105 ? 47.993 8.266 -69.112 1.00 78.12 105 TRP A C 1
ATOM 801 O O . TRP A 1 105 ? 47.115 8.468 -68.280 1.00 78.12 105 TRP A O 1
ATOM 811 N N . GLU A 1 106 ? 48.220 7.049 -69.620 1.00 77.62 106 GLU A N 1
ATOM 812 C CA . GLU A 1 106 ? 47.455 5.849 -69.241 1.00 77.62 106 GLU A CA 1
ATOM 813 C C . GLU A 1 106 ? 47.750 5.451 -67.801 1.00 77.62 106 GLU A C 1
ATOM 815 O O . GLU A 1 106 ? 46.837 5.166 -67.031 1.00 77.62 106 GLU A O 1
ATOM 820 N N . ARG A 1 107 ? 49.021 5.524 -67.392 1.00 79.31 107 ARG A N 1
ATOM 821 C CA . ARG A 1 107 ? 49.413 5.289 -65.995 1.00 79.31 107 ARG A CA 1
ATOM 822 C C . ARG A 1 107 ? 48.753 6.295 -65.055 1.00 79.31 107 ARG A C 1
ATOM 824 O O . ARG A 1 107 ? 48.196 5.899 -64.039 1.00 79.31 107 ARG A O 1
ATOM 831 N N . LYS A 1 108 ? 48.746 7.580 -65.426 1.00 83.81 108 LYS A N 1
ATOM 832 C CA . LYS A 1 108 ? 48.047 8.630 -64.666 1.00 83.81 108 LYS A CA 1
ATOM 833 C C . LYS A 1 108 ? 46.532 8.404 -64.626 1.00 83.81 108 LYS A C 1
ATOM 835 O O . LYS A 1 108 ? 45.927 8.560 -63.569 1.00 83.81 108 LYS A O 1
ATOM 840 N N . ALA A 1 109 ? 45.924 8.002 -65.742 1.00 85.00 109 ALA A N 1
ATOM 841 C CA . ALA A 1 109 ? 44.501 7.680 -65.804 1.00 85.00 109 ALA A CA 1
ATOM 842 C C . ALA A 1 109 ? 44.153 6.499 -64.884 1.00 85.00 109 ALA A C 1
ATOM 844 O O . ALA A 1 109 ? 43.211 6.599 -64.106 1.00 85.00 109 ALA A O 1
ATOM 845 N N . LYS A 1 110 ? 44.960 5.430 -64.885 1.00 87.25 110 LYS A N 1
ATOM 846 C CA . LYS A 1 110 ? 44.798 4.287 -63.974 1.00 87.25 110 LYS A CA 1
ATOM 847 C C . LYS A 1 110 ? 44.942 4.690 -62.507 1.00 87.25 110 LYS A C 1
ATOM 849 O O . LYS A 1 110 ? 44.106 4.302 -61.702 1.00 87.25 110 LYS A O 1
ATOM 854 N N . THR A 1 111 ? 45.932 5.514 -62.155 1.00 87.12 111 THR A N 1
ATOM 855 C CA . THR A 1 111 ? 46.085 5.991 -60.767 1.00 87.12 111 THR A CA 1
ATOM 856 C C . THR A 1 111 ? 44.924 6.879 -60.319 1.00 87.12 111 THR A C 1
ATOM 858 O O . THR A 1 111 ? 44.491 6.783 -59.177 1.00 87.12 111 THR A O 1
ATOM 861 N N . LEU A 1 112 ? 44.383 7.716 -61.213 1.00 88.94 112 LEU A N 1
ATOM 862 C CA . LEU A 1 112 ? 43.212 8.546 -60.914 1.00 88.94 112 LEU A CA 1
ATOM 863 C C . LEU A 1 112 ? 41.938 7.705 -60.775 1.00 88.94 112 LEU A C 1
ATOM 865 O O . LEU A 1 112 ? 41.107 8.003 -59.922 1.00 88.94 112 LEU A O 1
ATOM 869 N N . LEU A 1 113 ? 41.790 6.647 -61.577 1.00 90.56 113 LEU A N 1
ATOM 870 C CA . LEU A 1 113 ? 40.689 5.694 -61.437 1.00 90.56 113 LEU A CA 1
ATOM 871 C C . LEU A 1 113 ? 40.777 4.927 -60.116 1.00 90.56 113 LEU A C 1
ATOM 873 O O . LEU A 1 113 ? 39.783 4.856 -59.407 1.00 90.56 113 LEU A O 1
ATOM 877 N N . GLN A 1 114 ? 41.963 4.451 -59.736 1.00 91.88 114 GLN A N 1
ATOM 878 C CA . GLN A 1 114 ? 42.180 3.780 -58.450 1.00 91.88 114 GLN A CA 1
ATOM 879 C C . GLN A 1 114 ? 41.912 4.705 -57.255 1.00 91.88 114 GLN A C 1
ATOM 881 O O . GLN A 1 114 ? 41.282 4.289 -56.287 1.00 91.88 114 GLN A O 1
ATOM 886 N N . ALA A 1 115 ? 42.341 5.971 -57.329 1.00 90.50 115 ALA A N 1
ATOM 887 C CA . ALA A 1 115 ? 42.022 6.968 -56.307 1.00 90.50 115 ALA A CA 1
ATOM 888 C C . ALA A 1 115 ? 40.505 7.209 -56.216 1.00 90.50 115 ALA A C 1
ATOM 890 O O . ALA A 1 115 ? 39.937 7.177 -55.130 1.00 90.50 115 ALA A O 1
ATOM 891 N N . ARG A 1 116 ? 39.826 7.343 -57.362 1.00 89.56 116 ARG A N 1
ATOM 892 C CA . ARG A 1 116 ? 38.367 7.498 -57.420 1.00 89.56 116 ARG A CA 1
ATOM 893 C C . ARG A 1 116 ? 37.618 6.277 -56.877 1.00 89.56 116 ARG A C 1
ATOM 895 O O . ARG A 1 116 ? 36.581 6.432 -56.241 1.00 89.56 116 ARG A O 1
ATOM 902 N N . GLU A 1 117 ? 38.103 5.067 -57.134 1.00 92.38 117 GLU A N 1
ATOM 903 C CA . GLU A 1 117 ? 37.537 3.831 -56.584 1.00 92.38 117 GLU A CA 1
ATOM 904 C C . GLU A 1 117 ? 37.699 3.763 -55.061 1.00 92.38 117 GLU A C 1
ATOM 906 O O . GLU A 1 117 ? 36.760 3.369 -54.369 1.00 92.38 117 GLU A O 1
ATOM 911 N N . ALA A 1 118 ? 38.846 4.199 -54.530 1.00 92.56 118 ALA A N 1
ATOM 912 C CA . ALA A 1 118 ? 39.071 4.305 -53.091 1.00 92.56 118 ALA A CA 1
ATOM 913 C C . ALA A 1 118 ? 38.141 5.344 -52.438 1.00 92.56 118 ALA A C 1
ATOM 915 O O . ALA A 1 118 ? 37.525 5.044 -51.414 1.00 92.56 118 ALA A O 1
ATOM 916 N N . ASP A 1 119 ? 37.966 6.512 -53.062 1.00 91.69 119 ASP A N 1
ATOM 917 C CA . ASP A 1 119 ? 37.043 7.551 -52.586 1.00 91.69 119 ASP A CA 1
ATOM 918 C C . ASP A 1 119 ? 35.587 7.061 -52.602 1.00 91.69 119 ASP A C 1
ATOM 920 O O . ASP A 1 119 ? 34.862 7.210 -51.620 1.00 91.69 119 ASP A O 1
ATOM 924 N N . ASN A 1 120 ? 35.157 6.408 -53.687 1.00 93.31 120 ASN A N 1
ATOM 925 C CA . ASN A 1 120 ? 33.814 5.828 -53.781 1.00 93.31 120 ASN A CA 1
ATOM 926 C C . ASN A 1 120 ? 33.582 4.741 -52.723 1.00 93.31 120 ASN A C 1
ATOM 928 O O . ASN A 1 120 ? 32.492 4.651 -52.160 1.00 93.31 120 ASN A O 1
ATOM 932 N N . ARG A 1 121 ? 34.598 3.921 -52.431 1.00 95.19 121 ARG A N 1
ATOM 933 C CA . ARG A 1 121 ? 34.516 2.904 -51.380 1.00 95.19 121 ARG A CA 1
ATOM 934 C C . ARG A 1 121 ? 34.346 3.541 -50.003 1.00 95.19 121 ARG A C 1
ATOM 936 O O . ARG A 1 121 ? 33.497 3.099 -49.237 1.00 95.19 121 ARG A O 1
ATOM 943 N N . LEU A 1 122 ? 35.099 4.598 -49.719 1.00 95.69 122 LEU A N 1
ATOM 944 C CA . LEU A 1 122 ? 34.979 5.338 -48.468 1.00 95.69 122 LEU A CA 1
ATOM 945 C C . LEU A 1 122 ? 33.588 5.977 -48.320 1.00 95.69 122 LEU A C 1
ATOM 947 O O . LEU A 1 122 ? 33.001 5.927 -47.243 1.00 95.69 122 LEU A O 1
ATOM 951 N N . ILE A 1 123 ? 33.027 6.524 -49.403 1.00 95.81 123 ILE A N 1
ATOM 952 C CA . ILE A 1 123 ? 31.661 7.070 -49.412 1.00 95.81 123 ILE A CA 1
ATOM 953 C C . ILE A 1 123 ? 30.634 5.990 -49.045 1.00 95.81 123 ILE A C 1
ATOM 955 O O . ILE A 1 123 ? 29.775 6.243 -48.204 1.00 95.81 123 ILE A O 1
ATOM 959 N N . LEU A 1 124 ? 30.746 4.784 -49.613 1.00 96.50 124 LEU A N 1
ATOM 960 C CA . LEU A 1 124 ? 29.853 3.664 -49.288 1.00 96.50 124 LEU A CA 1
ATOM 961 C C . LEU A 1 124 ? 29.998 3.205 -47.829 1.00 96.50 124 LEU A C 1
ATOM 963 O O . LEU A 1 124 ? 29.007 2.887 -47.172 1.00 96.50 124 LEU A O 1
ATOM 967 N N . GLU A 1 125 ? 31.223 3.184 -47.300 1.00 96.31 125 GLU A N 1
ATOM 968 C CA . GLU A 1 125 ? 31.475 2.846 -45.895 1.00 96.31 125 GLU A CA 1
ATOM 969 C C . GLU A 1 125 ? 30.854 3.892 -44.953 1.00 96.31 125 GLU A C 1
ATOM 971 O O . GLU A 1 125 ? 30.194 3.522 -43.979 1.00 96.31 125 GLU A O 1
ATOM 976 N N . TYR A 1 126 ? 30.969 5.185 -45.276 1.00 97.44 126 TYR A N 1
ATOM 977 C CA . TYR A 1 126 ? 30.295 6.246 -44.526 1.00 97.44 126 TYR A CA 1
ATOM 978 C C . TYR A 1 126 ? 28.774 6.167 -44.626 1.00 97.44 126 TYR A C 1
ATOM 980 O O . TYR A 1 126 ? 28.103 6.316 -43.608 1.00 97.44 126 TYR A O 1
ATOM 988 N N . GLU A 1 127 ? 28.223 5.912 -45.812 1.00 96.12 127 GLU A N 1
ATOM 989 C CA . GLU A 1 127 ? 26.781 5.743 -46.002 1.00 96.12 127 GLU A CA 1
ATOM 990 C C . GLU A 1 127 ? 26.242 4.611 -45.120 1.00 96.12 127 GLU A C 1
ATOM 992 O O . GLU A 1 127 ? 25.258 4.795 -44.401 1.00 96.12 127 GLU A O 1
ATOM 997 N N . ASN A 1 128 ? 26.937 3.473 -45.092 1.00 96.81 128 ASN A N 1
ATOM 998 C CA . ASN A 1 128 ? 26.561 2.339 -44.259 1.00 96.81 128 ASN A CA 1
ATOM 999 C C . ASN A 1 128 ? 26.642 2.664 -42.757 1.00 96.81 128 ASN A C 1
ATOM 1001 O O . ASN A 1 128 ? 25.703 2.385 -42.011 1.00 96.81 128 ASN A O 1
ATOM 1005 N N . ILE A 1 129 ? 27.735 3.284 -42.299 1.00 97.62 129 ILE A N 1
ATOM 1006 C CA . ILE A 1 129 ? 27.908 3.642 -40.881 1.00 97.62 129 ILE A CA 1
ATOM 1007 C C . ILE A 1 129 ? 26.853 4.663 -40.443 1.00 97.62 129 ILE A C 1
ATOM 1009 O O . ILE A 1 129 ? 26.261 4.510 -39.374 1.00 97.62 129 ILE A O 1
ATOM 1013 N N . ILE A 1 130 ? 26.585 5.683 -41.263 1.00 97.12 130 ILE A N 1
ATOM 1014 C CA . ILE A 1 130 ? 25.551 6.685 -40.978 1.00 97.12 130 ILE A CA 1
ATOM 1015 C C . ILE A 1 130 ? 24.171 6.022 -40.956 1.00 97.12 130 ILE A C 1
ATOM 1017 O O . ILE A 1 130 ? 23.387 6.301 -40.050 1.00 97.12 130 ILE A O 1
ATOM 1021 N N . GLY A 1 131 ? 23.886 5.105 -41.884 1.00 97.31 131 GLY A N 1
ATOM 1022 C CA . GLY A 1 131 ? 22.646 4.327 -41.890 1.00 97.31 131 GLY A CA 1
ATOM 1023 C C . GLY A 1 131 ? 22.438 3.545 -40.590 1.00 97.31 131 GLY A C 1
ATOM 1024 O O . GLY A 1 131 ? 21.376 3.639 -39.975 1.00 97.31 131 GLY A O 1
ATOM 1025 N N . ILE A 1 132 ? 23.476 2.848 -40.120 1.00 97.25 132 ILE A N 1
ATOM 1026 C CA . ILE A 1 132 ? 23.444 2.106 -38.850 1.00 97.25 132 ILE A CA 1
ATOM 1027 C C . ILE A 1 132 ? 23.255 3.057 -37.663 1.00 97.25 132 ILE A C 1
ATOM 1029 O O . ILE A 1 132 ? 22.417 2.803 -36.798 1.00 97.25 132 ILE A O 1
ATOM 1033 N N . MET A 1 133 ? 23.999 4.165 -37.618 1.00 97.56 133 MET A N 1
ATOM 1034 C CA . MET A 1 133 ? 23.927 5.128 -36.518 1.00 97.56 133 MET A CA 1
ATOM 1035 C C . MET A 1 133 ? 22.537 5.769 -36.417 1.00 97.56 133 MET A C 1
ATOM 1037 O O . MET A 1 133 ? 21.999 5.898 -35.319 1.00 97.56 133 MET A O 1
ATOM 1041 N N . VAL A 1 134 ? 21.923 6.135 -37.545 1.00 97.81 134 VAL A N 1
ATOM 1042 C CA . VAL A 1 134 ? 20.568 6.707 -37.565 1.00 97.81 134 VAL A CA 1
ATOM 1043 C C . VAL A 1 134 ? 19.540 5.703 -37.046 1.00 97.81 134 VAL A C 1
ATOM 1045 O O . VAL A 1 134 ? 18.654 6.086 -36.280 1.00 97.81 134 VAL A O 1
ATOM 1048 N N . GLU A 1 135 ? 19.662 4.427 -37.410 1.00 96.88 135 GLU A N 1
ATOM 1049 C CA . GLU A 1 135 ? 18.733 3.399 -36.939 1.00 96.88 135 GLU A CA 1
ATOM 1050 C C . GLU A 1 135 ? 18.906 3.101 -35.443 1.00 96.88 135 GLU A C 1
ATOM 1052 O O . GLU A 1 135 ? 17.919 2.961 -34.716 1.00 96.88 135 GLU A O 1
ATOM 1057 N N . GLN A 1 136 ? 20.146 3.103 -34.947 1.00 97.19 136 GLN A N 1
ATOM 1058 C CA . GLN A 1 136 ? 20.428 3.001 -33.514 1.00 97.19 136 GLN A CA 1
ATOM 1059 C C . GLN A 1 136 ? 19.854 4.190 -32.739 1.00 97.19 136 GLN A C 1
ATOM 1061 O O . GLN A 1 136 ? 19.192 3.985 -31.724 1.00 97.19 136 GLN A O 1
ATOM 1066 N N . ILE A 1 137 ? 20.038 5.422 -33.230 1.00 97.06 137 ILE A N 1
ATOM 1067 C CA . ILE A 1 137 ? 19.464 6.626 -32.607 1.00 97.06 137 ILE A CA 1
ATOM 1068 C C . ILE A 1 137 ? 17.936 6.540 -32.596 1.00 97.06 137 ILE A C 1
ATOM 1070 O O . ILE A 1 137 ? 17.315 6.804 -31.567 1.00 97.06 137 ILE A O 1
ATOM 1074 N N . ARG A 1 138 ? 17.314 6.135 -33.711 1.00 97.44 138 ARG A N 1
ATOM 1075 C CA . ARG A 1 138 ? 15.859 5.950 -33.786 1.00 97.44 138 ARG A CA 1
ATOM 1076 C C . ARG A 1 138 ? 15.383 4.939 -32.744 1.00 97.44 138 ARG A C 1
ATOM 1078 O O . ARG A 1 138 ? 14.456 5.249 -31.996 1.00 97.44 138 ARG A O 1
ATOM 1085 N N . THR A 1 139 ? 16.010 3.767 -32.699 1.00 97.12 139 THR A N 1
ATOM 1086 C CA . THR A 1 139 ? 15.651 2.685 -31.773 1.00 97.12 139 THR A CA 1
ATOM 1087 C C . THR A 1 139 ? 15.803 3.143 -30.326 1.00 97.12 139 THR A C 1
ATOM 1089 O O . THR A 1 139 ? 14.860 3.036 -29.547 1.00 97.12 139 THR A O 1
ATOM 1092 N N . TYR A 1 140 ? 16.936 3.765 -29.995 1.00 97.62 140 TYR A N 1
ATOM 1093 C CA . TYR A 1 140 ? 17.200 4.315 -28.670 1.00 97.62 140 TYR A CA 1
ATOM 1094 C C . TYR A 1 140 ? 16.147 5.348 -28.254 1.00 97.62 140 TYR A C 1
ATOM 1096 O O . TYR A 1 140 ? 15.601 5.274 -27.156 1.00 97.62 140 TYR A O 1
ATOM 1104 N N . CYS A 1 141 ? 15.803 6.298 -29.129 1.00 96.75 141 CYS A N 1
ATOM 1105 C CA . CYS A 1 141 ? 14.778 7.293 -28.822 1.00 96.75 141 CYS A CA 1
ATOM 1106 C C . CYS A 1 141 ? 13.400 6.653 -28.589 1.00 96.75 141 CYS A C 1
ATOM 1108 O O . CYS A 1 141 ? 12.665 7.093 -27.704 1.00 96.75 141 CYS A O 1
ATOM 1110 N N . GLN A 1 142 ? 13.038 5.627 -29.364 1.00 96.25 142 GLN A N 1
ATOM 1111 C CA . GLN A 1 142 ? 11.772 4.911 -29.192 1.00 96.25 142 GLN A CA 1
ATOM 1112 C C . GLN A 1 142 ? 11.729 4.141 -27.871 1.00 96.25 142 GLN A C 1
ATOM 1114 O O . GLN A 1 142 ? 10.758 4.269 -27.122 1.00 96.25 142 GLN A O 1
ATOM 1119 N N . GLU A 1 143 ? 12.783 3.387 -27.566 1.00 95.88 143 GLU A N 1
ATOM 1120 C CA . GLU A 1 143 ? 12.895 2.608 -26.336 1.00 95.88 143 GLU A CA 1
ATOM 1121 C C . GLU A 1 143 ? 12.926 3.513 -25.102 1.00 95.88 143 GLU A C 1
ATOM 1123 O O . GLU A 1 143 ? 12.162 3.304 -24.161 1.00 95.88 143 GLU A O 1
ATOM 1128 N N . ASN A 1 144 ? 13.716 4.587 -25.133 1.00 95.50 144 ASN A N 1
ATOM 1129 C CA . ASN A 1 144 ? 13.782 5.552 -24.040 1.00 95.50 144 ASN A CA 1
ATOM 1130 C C . ASN A 1 144 ? 12.420 6.210 -23.770 1.00 95.50 144 ASN A C 1
ATOM 1132 O O . ASN A 1 144 ? 12.004 6.326 -22.617 1.00 95.50 144 ASN A O 1
ATOM 1136 N N . ASN A 1 145 ? 11.691 6.600 -24.820 1.00 94.69 145 ASN A N 1
ATOM 1137 C CA . ASN A 1 145 ? 10.349 7.157 -24.662 1.00 94.69 145 ASN A CA 1
ATOM 1138 C C . ASN A 1 145 ? 9.382 6.130 -24.062 1.00 94.69 145 ASN A C 1
ATOM 1140 O O . ASN A 1 145 ? 8.611 6.469 -23.166 1.00 94.69 145 ASN A O 1
ATOM 1144 N N . MET A 1 146 ? 9.432 4.875 -24.518 1.00 94.31 146 MET A N 1
ATOM 1145 C CA . MET A 1 146 ? 8.611 3.803 -23.954 1.00 94.31 146 MET A CA 1
ATOM 1146 C C . MET A 1 146 ? 8.921 3.602 -22.468 1.00 94.31 146 MET A C 1
ATOM 1148 O O . MET A 1 146 ? 8.006 3.619 -21.644 1.00 94.31 146 MET A O 1
ATOM 1152 N N . ASN A 1 147 ? 10.201 3.503 -22.114 1.00 91.00 147 ASN A N 1
ATOM 1153 C CA . ASN A 1 147 ? 10.647 3.348 -20.735 1.00 91.00 147 ASN A CA 1
ATOM 1154 C C . ASN A 1 147 ? 10.153 4.512 -19.868 1.00 91.00 147 ASN A C 1
ATOM 1156 O O . ASN A 1 147 ? 9.528 4.269 -18.837 1.00 91.00 147 ASN A O 1
ATOM 1160 N N . TYR A 1 148 ? 10.297 5.757 -20.327 1.00 93.50 148 TYR A N 1
ATOM 1161 C CA . TYR A 1 148 ? 9.771 6.931 -19.628 1.00 93.50 148 TYR A CA 1
ATOM 1162 C C . TYR A 1 148 ? 8.250 6.863 -19.395 1.00 93.50 148 TYR A C 1
ATOM 1164 O O . TYR A 1 148 ? 7.769 7.119 -18.293 1.00 93.50 148 TYR A O 1
ATOM 1172 N N . PHE A 1 149 ? 7.462 6.461 -20.395 1.00 96.50 149 PHE A N 1
ATOM 1173 C CA . PHE A 1 149 ? 6.014 6.328 -20.205 1.00 96.50 149 PHE A CA 1
ATOM 1174 C C . PHE A 1 149 ? 5.638 5.182 -19.262 1.00 96.50 149 PHE A C 1
ATOM 1176 O O . PHE A 1 149 ? 4.669 5.301 -18.507 1.00 96.50 149 PHE A O 1
ATOM 1183 N N . THR A 1 150 ? 6.378 4.072 -19.293 1.00 92.75 150 THR A N 1
ATOM 1184 C CA . THR A 1 150 ? 6.126 2.941 -18.390 1.00 92.75 150 THR A CA 1
ATOM 1185 C C . THR A 1 150 ? 6.436 3.295 -16.941 1.00 92.75 150 THR A C 1
ATOM 1187 O O . THR A 1 150 ? 5.641 2.954 -16.062 1.00 92.75 150 THR A O 1
ATOM 1190 N N . THR A 1 151 ? 7.525 4.026 -16.684 1.00 92.19 151 THR A N 1
ATOM 1191 C CA . THR A 1 151 ? 7.865 4.485 -15.335 1.00 92.19 151 THR A CA 1
ATOM 1192 C C . THR A 1 151 ? 6.825 5.476 -14.832 1.00 92.19 151 THR A C 1
ATOM 1194 O O . THR A 1 151 ? 6.271 5.264 -13.757 1.00 92.19 151 THR A O 1
ATOM 1197 N N . GLU A 1 152 ? 6.459 6.481 -15.628 1.00 96.06 152 GLU A N 1
ATOM 1198 C CA . GLU A 1 152 ? 5.400 7.442 -15.293 1.00 96.06 152 GLU A CA 1
ATOM 1199 C C . GLU A 1 152 ? 4.067 6.758 -14.964 1.00 96.06 152 GLU A C 1
ATOM 1201 O O . GLU A 1 152 ? 3.426 7.076 -13.959 1.00 96.06 152 GLU A O 1
ATOM 1206 N N . ARG A 1 153 ? 3.645 5.782 -15.780 1.00 95.88 153 ARG A N 1
ATOM 1207 C CA . ARG A 1 153 ? 2.426 5.006 -15.514 1.00 95.88 153 ARG A CA 1
ATOM 1208 C C . ARG A 1 153 ? 2.541 4.241 -14.200 1.00 95.88 153 ARG A C 1
ATOM 1210 O O . ARG A 1 153 ? 1.647 4.341 -13.367 1.00 95.88 153 ARG A O 1
ATOM 1217 N N . ARG A 1 154 ? 3.644 3.517 -13.998 1.00 95.56 154 ARG A N 1
ATOM 1218 C CA . ARG A 1 154 ? 3.893 2.740 -12.778 1.00 95.56 154 ARG A CA 1
ATOM 1219 C C . ARG A 1 154 ? 3.860 3.626 -11.531 1.00 95.56 154 ARG A C 1
ATOM 1221 O O . ARG A 1 154 ? 3.259 3.233 -10.535 1.00 95.56 154 ARG A O 1
ATOM 1228 N N . TYR A 1 155 ? 4.457 4.817 -11.579 1.00 97.44 155 TYR A N 1
ATOM 1229 C CA . TYR A 1 155 ? 4.424 5.766 -10.464 1.00 97.44 155 TYR A CA 1
ATOM 1230 C C . TYR A 1 155 ? 3.009 6.262 -10.168 1.00 97.44 155 TYR A C 1
ATOM 1232 O O . TYR A 1 155 ? 2.604 6.295 -9.007 1.00 97.44 155 TYR A O 1
ATOM 1240 N N . ARG A 1 156 ? 2.227 6.599 -11.198 1.00 96.50 156 ARG A N 1
ATOM 1241 C CA . ARG A 1 156 ? 0.825 7.012 -11.014 1.00 96.50 156 ARG A CA 1
ATOM 1242 C C . ARG A 1 156 ? -0.029 5.889 -10.436 1.00 96.50 156 ARG A C 1
ATOM 1244 O O . ARG A 1 156 ? -0.820 6.141 -9.533 1.00 96.50 156 ARG A O 1
ATOM 1251 N N . ASP A 1 157 ? 0.170 4.664 -10.907 1.00 96.50 157 ASP A N 1
ATOM 1252 C CA . ASP A 1 157 ? -0.531 3.475 -10.421 1.00 96.50 157 ASP A CA 1
ATOM 1253 C C . ASP A 1 157 ? -0.177 3.143 -8.967 1.00 96.50 157 ASP A C 1
ATOM 1255 O O . ASP A 1 157 ? -1.036 2.690 -8.207 1.00 96.50 157 ASP A O 1
ATOM 1259 N N . LEU A 1 158 ? 1.079 3.361 -8.567 1.00 97.00 158 LEU A N 1
ATOM 1260 C CA . LEU A 1 158 ? 1.511 3.208 -7.180 1.00 97.00 158 LEU A CA 1
ATOM 1261 C C . LEU A 1 158 ? 0.881 4.285 -6.293 1.00 97.00 158 LEU A C 1
ATOM 1263 O O . LEU A 1 158 ? 0.297 3.960 -5.265 1.00 97.00 158 LEU A O 1
ATOM 1267 N N . LEU A 1 159 ? 0.924 5.547 -6.725 1.00 97.31 159 LEU A N 1
ATOM 1268 C CA . LEU A 1 159 ? 0.335 6.661 -5.984 1.00 97.31 159 LEU A CA 1
ATOM 1269 C C . LEU A 1 159 ? -1.184 6.511 -5.837 1.00 97.31 159 LEU A C 1
ATOM 1271 O O . LEU A 1 159 ? -1.764 6.884 -4.820 1.00 97.31 159 LEU A O 1
ATOM 1275 N N . GLN A 1 160 ? -1.850 5.963 -6.854 1.00 96.56 160 GLN A N 1
ATOM 1276 C CA . GLN A 1 160 ? -3.266 5.634 -6.768 1.00 96.56 160 GLN A CA 1
ATOM 1277 C C . GLN A 1 160 ? -3.516 4.537 -5.734 1.00 96.56 160 GLN A C 1
ATOM 1279 O O . GLN A 1 160 ? -4.346 4.735 -4.853 1.00 96.56 160 GLN A O 1
ATOM 1284 N N . ARG A 1 161 ? -2.749 3.441 -5.777 1.00 97.00 161 ARG A N 1
ATOM 1285 C CA . ARG A 1 161 ? -2.861 2.366 -4.783 1.00 97.00 161 ARG A CA 1
ATOM 1286 C C . ARG A 1 161 ? -2.635 2.860 -3.363 1.00 97.00 161 ARG A C 1
ATOM 1288 O O . ARG A 1 161 ? -3.397 2.477 -2.492 1.00 97.00 161 ARG A O 1
ATOM 1295 N N . GLU A 1 162 ? -1.641 3.713 -3.122 1.00 94.75 162 GLU A N 1
ATOM 1296 C CA . GLU A 1 162 ? -1.416 4.275 -1.783 1.00 94.75 162 GLU A CA 1
ATOM 1297 C C . GLU A 1 162 ? -2.578 5.155 -1.310 1.00 94.75 162 GLU A C 1
ATOM 1299 O O . GLU A 1 162 ? -2.936 5.140 -0.133 1.00 94.75 162 GLU A O 1
ATOM 1304 N N . ARG A 1 163 ? -3.198 5.920 -2.217 1.00 98.25 163 ARG A N 1
ATOM 1305 C CA . ARG A 1 163 ? -4.394 6.705 -1.882 1.00 98.25 163 ARG A CA 1
ATOM 1306 C C . ARG A 1 163 ? -5.574 5.808 -1.528 1.00 98.25 163 ARG A C 1
ATOM 1308 O O . ARG A 1 163 ? -6.256 6.092 -0.546 1.00 98.25 163 ARG A O 1
ATOM 1315 N N . ASP A 1 164 ? -5.782 4.745 -2.296 1.00 97.62 164 ASP A N 1
ATOM 1316 C CA . ASP A 1 164 ? -6.870 3.794 -2.078 1.00 97.62 164 ASP A CA 1
ATOM 1317 C C . ASP A 1 164 ? -6.655 3.014 -0.769 1.00 97.62 164 ASP A C 1
ATOM 1319 O O . ASP A 1 164 ? -7.545 2.978 0.076 1.00 97.62 164 ASP A O 1
ATOM 1323 N N . THR A 1 165 ? -5.439 2.518 -0.508 1.00 96.38 165 THR A N 1
ATOM 1324 C CA . THR A 1 165 ? -5.119 1.814 0.748 1.00 96.38 165 THR A CA 1
ATOM 1325 C C . THR A 1 165 ? -5.243 2.730 1.963 1.00 96.38 165 THR A C 1
ATOM 1327 O O . THR A 1 165 ? -5.756 2.322 3.003 1.00 96.38 165 THR A O 1
ATOM 1330 N N . HIS A 1 166 ? -4.817 3.991 1.853 1.00 97.31 166 HIS A N 1
ATOM 1331 C CA . HIS A 1 166 ? -4.978 4.957 2.935 1.00 97.31 166 HIS A CA 1
ATOM 1332 C C . HIS A 1 166 ? -6.454 5.303 3.189 1.00 97.31 166 HIS A C 1
ATOM 1334 O O . HIS A 1 166 ? -6.841 5.545 4.336 1.00 97.31 166 HIS A O 1
ATOM 1340 N N . LEU A 1 167 ? -7.289 5.336 2.147 1.00 97.88 167 LEU A N 1
ATOM 1341 C CA . LEU A 1 167 ? -8.733 5.501 2.298 1.00 97.88 167 LEU A CA 1
ATOM 1342 C C . LEU A 1 167 ? -9.349 4.291 3.012 1.00 97.88 167 LEU A C 1
ATOM 1344 O O . LEU A 1 167 ? -10.072 4.486 3.990 1.00 97.88 167 LEU A O 1
ATOM 1348 N N . ASP A 1 168 ? -9.008 3.077 2.589 1.00 97.62 168 ASP A N 1
ATOM 1349 C CA . ASP A 1 168 ? -9.518 1.834 3.175 1.00 97.62 168 ASP A CA 1
ATOM 1350 C C . ASP A 1 168 ? -9.173 1.723 4.664 1.00 97.62 168 ASP A C 1
ATOM 1352 O O . ASP A 1 168 ? -10.057 1.493 5.488 1.00 97.62 168 ASP A O 1
ATOM 1356 N N . LEU A 1 169 ? -7.922 2.005 5.043 1.00 96.94 169 LEU A N 1
ATOM 1357 C CA . LEU A 1 169 ? -7.494 1.994 6.447 1.00 96.94 169 LEU A CA 1
ATOM 1358 C C . LEU A 1 169 ? -8.264 3.008 7.305 1.00 96.94 169 LEU A C 1
ATOM 1360 O O . LEU A 1 169 ? -8.553 2.755 8.476 1.00 96.94 169 LEU A O 1
ATOM 1364 N N . ARG A 1 170 ? -8.612 4.174 6.745 1.00 98.25 170 ARG A N 1
ATOM 1365 C CA . ARG A 1 170 ? -9.423 5.172 7.458 1.00 98.25 170 ARG A CA 1
ATOM 1366 C C . ARG A 1 170 ? -10.863 4.707 7.631 1.00 98.25 170 ARG A C 1
ATOM 1368 O O . ARG A 1 170 ? -11.414 4.905 8.712 1.00 98.25 170 ARG A O 1
ATOM 1375 N N . LEU A 1 171 ? -11.446 4.101 6.599 1.00 98.25 171 LEU A N 1
ATOM 1376 C CA . LEU A 1 171 ? -12.794 3.539 6.660 1.00 98.25 171 LEU A CA 1
ATOM 1377 C C . LEU A 1 171 ? -12.869 2.397 7.680 1.00 98.25 171 LEU A C 1
ATOM 1379 O O . LEU A 1 171 ? -13.763 2.401 8.524 1.00 98.25 171 LEU A O 1
ATOM 1383 N N . GLU A 1 172 ? -11.895 1.485 7.673 1.00 98.31 172 GLU A N 1
ATOM 1384 C CA . GLU A 1 172 ? -11.797 0.392 8.645 1.00 98.31 172 GLU A CA 1
ATOM 1385 C C . GLU A 1 172 ? -11.660 0.930 10.073 1.00 98.31 172 GLU A C 1
ATOM 1387 O O . GLU A 1 172 ? -12.380 0.512 10.981 1.00 98.31 172 GLU A O 1
ATOM 1392 N N . ARG A 1 173 ? -10.774 1.910 10.281 1.00 97.75 173 ARG A N 1
ATOM 1393 C CA . ARG A 1 173 ? -10.606 2.568 11.580 1.00 97.75 173 ARG A CA 1
ATOM 1394 C C . ARG A 1 173 ? -11.927 3.161 12.078 1.00 97.75 173 ARG A C 1
ATOM 1396 O O . ARG A 1 173 ? -12.284 2.967 13.241 1.00 97.75 173 ARG A O 1
ATOM 1403 N N . ASP A 1 174 ? -12.647 3.882 11.224 1.00 98.25 174 ASP A N 1
ATOM 1404 C CA . ASP A 1 174 ? -13.921 4.507 11.591 1.00 98.25 174 ASP A CA 1
ATOM 1405 C C . ASP A 1 174 ? -14.990 3.447 11.908 1.00 98.25 174 ASP A C 1
ATOM 1407 O O . ASP A 1 174 ? -15.727 3.582 12.889 1.00 98.25 174 ASP A O 1
ATOM 1411 N N . GLU A 1 175 ? -15.017 2.340 11.162 1.00 98.44 175 GLU A N 1
ATOM 1412 C CA . GLU A 1 175 ? -15.888 1.197 11.434 1.00 98.44 175 GLU A CA 1
ATOM 1413 C C . GLU A 1 175 ? -15.570 0.544 12.790 1.00 98.44 175 GLU A C 1
ATOM 1415 O O . GLU A 1 175 ? -16.475 0.273 13.588 1.00 98.44 175 GLU A O 1
ATOM 1420 N N . LEU A 1 176 ? -14.289 0.323 13.092 1.00 97.88 176 LEU A N 1
ATOM 1421 C CA . LEU A 1 176 ? -13.848 -0.231 14.371 1.00 97.88 176 LEU A CA 1
ATOM 1422 C C . LEU A 1 176 ? -14.190 0.704 15.535 1.00 97.88 176 LEU A C 1
ATOM 1424 O O . LEU A 1 176 ? -14.692 0.244 16.564 1.00 97.88 176 LEU A O 1
ATOM 1428 N N . HIS A 1 177 ? -13.996 2.015 15.379 1.00 98.31 177 HIS A N 1
ATOM 1429 C CA . HIS A 1 177 ? -14.391 2.996 16.390 1.00 98.31 177 HIS A CA 1
ATOM 1430 C C . HIS A 1 177 ? -15.907 3.031 16.615 1.00 98.31 177 HIS A C 1
ATOM 1432 O O . HIS A 1 177 ? -16.353 3.102 17.768 1.00 98.31 177 HIS A O 1
ATOM 1438 N N . ALA A 1 178 ? -16.707 2.924 15.552 1.00 98.31 178 ALA A N 1
ATOM 1439 C CA . ALA A 1 178 ? -18.161 2.845 15.656 1.00 98.31 178 ALA A CA 1
ATOM 1440 C C . ALA A 1 178 ? -18.602 1.575 16.404 1.00 98.31 178 ALA A C 1
ATOM 1442 O O . ALA A 1 178 ? -19.400 1.649 17.345 1.00 98.31 178 ALA A O 1
ATOM 1443 N N . LYS A 1 179 ? -18.030 0.414 16.053 1.00 98.19 179 LYS A N 1
ATOM 1444 C CA . LYS A 1 179 ? -18.285 -0.864 16.740 1.00 98.19 179 LYS A CA 1
ATOM 1445 C C . LYS A 1 179 ? -17.894 -0.795 18.216 1.00 98.19 179 LYS A C 1
ATOM 1447 O O . LYS A 1 179 ? -18.693 -1.171 19.071 1.00 98.19 179 LYS A O 1
ATOM 1452 N N . ASN A 1 180 ? -16.714 -0.261 18.529 1.00 98.06 180 ASN A N 1
ATOM 1453 C CA . ASN A 1 180 ? -16.245 -0.126 19.906 1.00 98.06 180 ASN A CA 1
ATOM 1454 C C . ASN A 1 180 ? -17.159 0.789 20.735 1.00 98.06 180 ASN A C 1
ATOM 1456 O O . ASN A 1 180 ? -17.538 0.444 21.852 1.00 98.06 180 ASN A O 1
ATOM 1460 N N . THR A 1 181 ? -17.585 1.923 20.169 1.00 97.81 181 THR A N 1
ATOM 1461 C CA . THR A 1 181 ? -18.542 2.830 20.824 1.00 97.81 181 THR A CA 1
ATOM 1462 C C . THR A 1 181 ? -19.858 2.117 21.133 1.00 97.81 181 THR A C 1
ATOM 1464 O O . THR A 1 181 ? -20.362 2.217 22.255 1.00 97.81 181 THR A O 1
ATOM 1467 N N . ARG A 1 182 ? -20.386 1.341 20.177 1.00 98.31 182 ARG A N 1
ATOM 1468 C CA . AR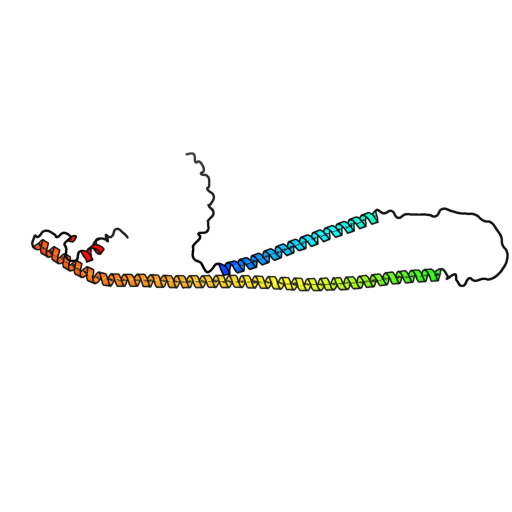G A 1 182 ? -21.608 0.549 20.363 1.00 98.31 182 ARG A CA 1
ATOM 1469 C C . ARG A 1 182 ? -21.447 -0.498 21.466 1.00 98.31 182 ARG A C 1
ATOM 1471 O O . ARG A 1 182 ? -22.303 -0.581 22.342 1.00 98.31 182 ARG A O 1
ATOM 1478 N N . TYR A 1 183 ? -20.361 -1.271 21.464 1.00 98.25 183 TYR A N 1
ATOM 1479 C CA . TYR A 1 183 ? -20.119 -2.275 22.505 1.00 98.25 183 TYR A CA 1
ATOM 1480 C C . TYR A 1 183 ? -19.929 -1.642 23.883 1.00 98.25 183 TYR A C 1
ATOM 1482 O O . TYR A 1 183 ? -20.506 -2.121 24.855 1.00 98.25 183 TYR A O 1
ATOM 1490 N N . ALA A 1 184 ? -19.216 -0.519 23.975 1.00 97.88 184 ALA A N 1
ATOM 1491 C CA . ALA A 1 184 ? -19.067 0.212 25.227 1.00 97.88 184 ALA A CA 1
ATOM 1492 C C . ALA A 1 184 ? -20.417 0.720 25.764 1.00 97.88 184 ALA A C 1
ATOM 1494 O O . ALA A 1 184 ? -20.659 0.673 26.969 1.00 97.88 184 ALA A O 1
ATOM 1495 N N . GLN A 1 185 ? -21.316 1.193 24.893 1.00 97.38 185 GLN A N 1
ATOM 1496 C CA . GLN A 1 185 ? -22.682 1.551 25.288 1.00 97.38 185 GLN A CA 1
ATOM 1497 C C . GLN A 1 185 ? -23.467 0.327 25.767 1.00 97.38 185 GLN A C 1
ATOM 1499 O O . GLN A 1 185 ? -24.043 0.386 26.848 1.00 97.38 185 GLN A O 1
ATOM 1504 N N . MET A 1 186 ? -23.423 -0.790 25.032 1.00 98.06 186 MET A N 1
ATOM 1505 C CA . MET A 1 186 ? -24.095 -2.036 25.423 1.00 98.06 186 MET A CA 1
ATOM 1506 C C . MET A 1 186 ? -23.626 -2.546 26.792 1.00 98.06 186 MET A C 1
ATOM 1508 O O . MET A 1 186 ? -24.454 -2.929 27.618 1.00 98.06 186 MET A O 1
ATOM 1512 N N . ILE A 1 187 ? -22.318 -2.501 27.064 1.00 97.75 187 ILE A N 1
ATOM 1513 C CA . ILE A 1 187 ? -21.746 -2.895 28.359 1.00 97.75 187 ILE A CA 1
ATOM 1514 C C . ILE A 1 187 ? -22.256 -1.977 29.469 1.00 97.75 187 ILE A C 1
ATOM 1516 O O . ILE A 1 187 ? -22.741 -2.469 30.484 1.00 97.75 187 ILE A O 1
ATOM 1520 N N . ARG A 1 188 ? -22.212 -0.651 29.275 1.00 96.31 188 ARG A N 1
ATOM 1521 C CA . ARG A 1 188 ? -22.747 0.300 30.265 1.00 96.31 188 ARG A CA 1
ATOM 1522 C C . ARG A 1 188 ? -24.231 0.059 30.531 1.00 96.31 188 ARG A C 1
ATOM 1524 O O . ARG A 1 188 ? -24.640 0.029 31.685 1.00 96.31 188 ARG A O 1
ATOM 1531 N N . THR A 1 189 ? -25.035 -0.163 29.491 1.00 97.31 189 THR A N 1
ATOM 1532 C CA . THR A 1 189 ? -26.463 -0.457 29.667 1.00 97.31 189 THR A CA 1
ATOM 1533 C C . THR A 1 189 ? -26.696 -1.781 30.388 1.00 97.31 189 THR A C 1
ATOM 1535 O O . THR A 1 189 ? -27.547 -1.832 31.267 1.00 97.31 189 THR A O 1
ATOM 1538 N N . ALA A 1 190 ? -25.922 -2.827 30.082 1.00 96.94 190 ALA A N 1
ATOM 1539 C CA . ALA A 1 190 ? -26.038 -4.125 30.744 1.00 96.94 190 ALA A CA 1
ATOM 1540 C C . ALA A 1 190 ? -25.646 -4.048 32.228 1.00 96.94 190 ALA A C 1
ATOM 1542 O O . ALA A 1 190 ? -26.338 -4.607 33.075 1.00 96.94 190 ALA A O 1
ATOM 1543 N N . LEU A 1 191 ? -24.581 -3.307 32.556 1.00 94.75 191 LEU A N 1
ATOM 1544 C CA . LEU A 1 191 ? -24.187 -3.050 33.944 1.00 94.75 191 LEU A CA 1
ATOM 1545 C C . LEU A 1 191 ? -25.252 -2.250 34.697 1.00 94.75 191 LEU A C 1
ATOM 1547 O O . LEU A 1 191 ? -25.556 -2.581 35.839 1.00 94.75 191 LEU A O 1
ATOM 1551 N N . ASN A 1 192 ? -25.858 -1.246 34.058 1.00 94.50 192 ASN A N 1
ATOM 1552 C CA . ASN A 1 192 ? -26.950 -0.481 34.659 1.00 94.50 192 ASN A CA 1
ATOM 1553 C C . ASN A 1 192 ? -28.190 -1.347 34.913 1.00 94.50 192 ASN A C 1
ATOM 1555 O O . ASN A 1 192 ? -28.788 -1.234 35.977 1.00 94.50 192 ASN A O 1
ATOM 1559 N N . LEU A 1 193 ? -28.567 -2.214 33.968 1.00 94.81 193 LEU A N 1
ATOM 1560 C CA . LEU A 1 193 ? -29.670 -3.168 34.136 1.00 94.81 193 LEU A CA 1
ATOM 1561 C C . LEU A 1 193 ? -29.410 -4.111 35.315 1.00 94.81 193 LEU A C 1
ATOM 1563 O O . LEU A 1 193 ? -30.248 -4.213 36.205 1.00 94.81 193 LEU A O 1
ATOM 1567 N N . ARG A 1 194 ? -28.210 -4.697 35.389 1.00 90.50 194 ARG A N 1
ATOM 1568 C CA . ARG A 1 194 ? -27.805 -5.539 36.522 1.00 90.50 194 ARG A CA 1
ATOM 1569 C C . ARG A 1 194 ? -27.858 -4.783 37.853 1.00 90.50 194 ARG A C 1
ATOM 1571 O O . ARG A 1 194 ? -28.403 -5.284 38.828 1.00 90.50 194 ARG A O 1
ATOM 1578 N N . ALA A 1 195 ? -27.339 -3.556 37.894 1.00 87.88 195 ALA A N 1
ATOM 1579 C CA . ALA A 1 195 ? -27.380 -2.734 39.101 1.00 87.88 195 ALA A CA 1
ATOM 1580 C C . ALA A 1 195 ? -28.821 -2.383 39.524 1.00 87.88 195 ALA A C 1
ATOM 1582 O O . ALA A 1 195 ? -29.101 -2.293 40.717 1.00 87.88 195 ALA A O 1
ATOM 1583 N N . GLN A 1 196 ? -29.744 -2.197 38.573 1.00 89.75 196 GLN A N 1
ATOM 1584 C CA . GLN A 1 196 ? -31.164 -1.965 38.862 1.00 89.75 196 GLN A CA 1
ATOM 1585 C C . GLN A 1 196 ? -31.849 -3.205 39.450 1.00 89.75 196 GLN A C 1
ATOM 1587 O O . GLN A 1 196 ? -32.661 -3.060 40.367 1.00 89.75 196 GLN A O 1
ATOM 1592 N N . GLU A 1 197 ? -31.516 -4.398 38.951 1.00 87.38 197 GLU A N 1
ATOM 1593 C CA . GLU A 1 197 ? -31.996 -5.676 39.491 1.00 87.38 197 GLU A CA 1
ATOM 1594 C C . GLU A 1 197 ? -31.513 -5.876 40.937 1.00 87.38 197 GLU A C 1
ATOM 1596 O O . GLU A 1 197 ? -32.332 -6.079 41.838 1.00 87.38 197 GLU A O 1
ATOM 1601 N N . ASP A 1 198 ? -30.211 -5.703 41.186 1.00 84.81 198 ASP A N 1
ATOM 1602 C CA . ASP A 1 198 ? -29.611 -5.844 42.520 1.00 84.81 198 ASP A CA 1
ATOM 1603 C C . ASP A 1 198 ? -30.177 -4.802 43.515 1.00 84.81 198 ASP A C 1
ATOM 1605 O O . ASP A 1 198 ? -30.483 -5.111 44.673 1.00 84.81 198 ASP A O 1
ATOM 1609 N N . ALA A 1 199 ? -30.408 -3.562 43.063 1.00 85.50 199 ALA A N 1
ATOM 1610 C CA . ALA A 1 199 ? -30.926 -2.474 43.898 1.00 85.50 199 ALA A CA 1
ATOM 1611 C C . ALA A 1 199 ? -32.351 -2.709 44.432 1.00 85.50 199 ALA A C 1
ATOM 1613 O O . ALA A 1 199 ? -32.747 -2.084 45.421 1.00 85.50 199 ALA A O 1
ATOM 1614 N N . ALA A 1 200 ? -33.165 -3.556 43.792 1.00 86.31 200 ALA A N 1
ATOM 1615 C CA . ALA A 1 200 ? -34.504 -3.872 44.287 1.00 86.31 200 ALA A CA 1
ATOM 1616 C C . ALA A 1 200 ? -34.437 -4.685 45.588 1.00 86.31 200 ALA A C 1
ATOM 1618 O O . ALA A 1 200 ? -35.040 -4.296 46.588 1.00 86.31 200 ALA A O 1
ATOM 1619 N N . TYR A 1 201 ? -33.649 -5.761 45.593 1.00 85.62 201 TYR A N 1
ATOM 1620 C CA . TYR A 1 201 ? -33.470 -6.620 46.761 1.00 85.62 201 TYR A CA 1
ATOM 1621 C C . TYR A 1 201 ? -32.756 -5.887 47.905 1.00 85.62 201 TYR A C 1
ATOM 1623 O O . TYR A 1 201 ? -33.231 -5.907 49.041 1.00 85.62 201 TYR A O 1
ATOM 1631 N N . ILE A 1 202 ? -31.683 -5.151 47.590 1.00 89.31 202 ILE A N 1
ATOM 1632 C CA . ILE A 1 202 ? -30.923 -4.356 48.569 1.00 89.31 202 ILE A CA 1
ATOM 1633 C C . ILE A 1 202 ? -31.828 -3.347 49.290 1.00 89.31 202 ILE A C 1
ATOM 1635 O O . ILE A 1 202 ? -31.753 -3.219 50.511 1.00 89.31 202 ILE A O 1
ATOM 1639 N N . ARG A 1 203 ? -32.715 -2.648 48.565 1.00 88.31 203 ARG A N 1
ATOM 1640 C CA . ARG A 1 203 ? -33.649 -1.682 49.172 1.00 88.31 203 ARG A CA 1
ATOM 1641 C C . ARG A 1 203 ? -34.631 -2.334 50.138 1.00 88.31 203 ARG A C 1
ATOM 1643 O O . ARG A 1 203 ? -34.923 -1.736 51.168 1.00 88.31 203 ARG A O 1
ATOM 1650 N N . VAL A 1 204 ? -35.137 -3.525 49.818 1.00 89.94 204 VAL A N 1
ATOM 1651 C CA . VAL A 1 204 ? -36.070 -4.248 50.697 1.00 89.94 204 VAL A CA 1
ATOM 1652 C C . VAL A 1 204 ? -35.371 -4.657 51.989 1.00 89.94 204 VAL A C 1
ATOM 1654 O O . VAL A 1 204 ? -35.879 -4.357 53.065 1.00 89.94 204 VAL A O 1
ATOM 1657 N N . VAL A 1 205 ? -34.186 -5.269 51.895 1.00 89.81 205 VAL A N 1
ATOM 1658 C CA . VAL A 1 205 ? -33.408 -5.679 53.076 1.00 89.81 205 VAL A CA 1
ATOM 1659 C C . VAL A 1 205 ? -33.041 -4.460 53.927 1.00 89.81 205 VAL A C 1
ATOM 1661 O O . VAL A 1 205 ? -33.304 -4.453 55.123 1.00 89.81 205 VAL A O 1
ATOM 1664 N N . ALA A 1 206 ? -32.537 -3.381 53.318 1.00 88.31 206 ALA A N 1
ATOM 1665 C CA . ALA A 1 206 ? -32.213 -2.146 54.037 1.00 88.31 206 ALA A CA 1
ATOM 1666 C C . ALA A 1 206 ? -33.442 -1.498 54.709 1.00 88.31 206 ALA A C 1
ATOM 1668 O O . ALA A 1 206 ? -33.336 -0.973 55.818 1.00 88.31 206 ALA A O 1
ATOM 1669 N N . GLY A 1 207 ? -34.608 -1.533 54.053 1.00 90.25 207 GLY A N 1
ATOM 1670 C CA . GLY A 1 207 ? -35.871 -1.048 54.613 1.00 90.25 207 GLY A CA 1
ATOM 1671 C C . GLY A 1 207 ? -36.282 -1.827 55.862 1.00 90.25 207 GLY A C 1
ATOM 1672 O O . GLY A 1 207 ? -36.512 -1.220 56.906 1.00 90.25 207 GLY A O 1
ATOM 1673 N N . LEU A 1 208 ? -36.273 -3.160 55.780 1.00 90.69 208 LEU A N 1
ATOM 1674 C CA . LEU A 1 208 ? -36.575 -4.044 56.911 1.00 90.69 208 LEU A CA 1
ATOM 1675 C C . LEU A 1 208 ? -35.586 -3.846 58.070 1.00 90.69 208 LEU A C 1
ATOM 1677 O O . LEU A 1 208 ? -35.993 -3.769 59.228 1.00 90.69 208 LEU A O 1
ATOM 1681 N N . GLN A 1 209 ? -34.297 -3.680 57.773 1.00 88.00 209 GLN A N 1
ATOM 1682 C CA . GLN A 1 209 ? -33.273 -3.372 58.775 1.00 88.00 209 GLN A CA 1
ATOM 1683 C C . GLN A 1 209 ? -33.559 -2.072 59.526 1.00 88.00 209 GLN A C 1
ATOM 1685 O O . GLN A 1 209 ? -33.462 -2.015 60.753 1.00 88.00 209 GLN A O 1
ATOM 1690 N N . ASN A 1 210 ? -33.926 -1.021 58.793 1.00 87.62 210 ASN A N 1
ATOM 1691 C CA . ASN A 1 210 ? -34.264 0.270 59.383 1.00 87.62 210 ASN A CA 1
ATOM 1692 C C . ASN A 1 210 ? -35.513 0.179 60.270 1.00 87.62 210 ASN A C 1
ATOM 1694 O O . ASN A 1 210 ? -35.550 0.808 61.328 1.00 87.62 210 ASN A O 1
ATOM 1698 N N . GLU A 1 211 ? -36.501 -0.632 59.887 1.00 89.19 211 GLU A N 1
ATOM 1699 C CA . GLU A 1 211 ? -37.668 -0.918 60.726 1.00 89.19 211 GLU A CA 1
ATOM 1700 C C . GLU A 1 211 ? -37.263 -1.630 62.023 1.00 89.19 211 GLU A C 1
ATOM 1702 O O . GLU A 1 211 ? -37.641 -1.182 63.105 1.00 89.19 211 GLU A O 1
ATOM 1707 N N . VAL A 1 212 ? -36.428 -2.673 61.951 1.00 87.25 212 VAL A N 1
ATOM 1708 C CA . VAL A 1 212 ? -35.918 -3.394 63.135 1.00 87.25 212 VAL A CA 1
ATOM 1709 C C . VAL A 1 212 ? -35.134 -2.466 64.067 1.00 87.25 212 VAL A C 1
ATOM 1711 O O . VAL A 1 212 ? -35.352 -2.489 65.282 1.00 87.25 212 VAL A O 1
ATOM 1714 N N . ARG A 1 213 ? -34.272 -1.598 63.520 1.00 87.25 213 ARG A N 1
ATOM 1715 C CA . ARG A 1 213 ? -33.567 -0.557 64.291 1.00 87.25 213 ARG A CA 1
ATOM 1716 C C . ARG A 1 213 ? -34.550 0.402 64.968 1.00 87.25 213 ARG A C 1
ATOM 1718 O O . ARG A 1 213 ? -34.376 0.727 66.142 1.00 87.25 213 ARG A O 1
ATOM 1725 N N . GLY A 1 214 ? -35.605 0.810 64.261 1.00 87.88 214 GLY A N 1
ATOM 1726 C CA . GLY A 1 214 ? -36.684 1.638 64.802 1.00 87.88 214 GLY A CA 1
ATOM 1727 C C . GLY A 1 214 ? -37.434 0.963 65.955 1.00 87.88 214 GLY A C 1
ATOM 1728 O O . GLY A 1 214 ? -37.639 1.584 66.999 1.00 87.88 214 GLY A O 1
ATOM 1729 N N . TYR A 1 215 ? -37.782 -0.318 65.809 1.00 88.44 215 TYR A N 1
ATOM 1730 C CA . TYR A 1 215 ? -38.450 -1.095 66.855 1.00 88.44 215 TYR A CA 1
ATOM 1731 C C . TYR A 1 215 ? -37.565 -1.301 68.087 1.00 88.44 215 TYR A C 1
ATOM 1733 O O . TYR A 1 215 ? -38.044 -1.119 69.206 1.00 88.44 215 TYR A O 1
ATOM 1741 N N . ARG A 1 216 ? -36.273 -1.619 67.915 1.00 87.56 216 ARG A N 1
ATOM 1742 C CA . ARG A 1 216 ? -35.330 -1.726 69.043 1.00 87.56 216 ARG A CA 1
ATOM 1743 C C . ARG A 1 216 ? -35.200 -0.408 69.801 1.00 87.56 216 ARG A C 1
ATOM 1745 O O . ARG A 1 216 ? -35.291 -0.413 71.025 1.00 87.56 216 ARG A O 1
ATOM 1752 N N . ASN A 1 217 ? -35.072 0.708 69.081 1.00 87.19 217 ASN A N 1
ATOM 1753 C CA . ASN A 1 217 ? -35.003 2.034 69.691 1.00 87.19 217 ASN A CA 1
ATOM 1754 C C . ASN A 1 217 ? -36.285 2.366 70.482 1.00 87.19 217 ASN A C 1
ATOM 1756 O O . ASN A 1 217 ? -36.215 2.828 71.616 1.00 87.19 217 ASN A O 1
ATOM 1760 N N . ALA A 1 218 ? -37.466 2.057 69.934 1.00 88.25 218 ALA A N 1
ATOM 1761 C CA . ALA A 1 218 ? -38.744 2.261 70.625 1.00 88.25 218 ALA A CA 1
ATOM 1762 C C . ALA A 1 218 ? -38.900 1.396 71.891 1.00 88.25 218 ALA A C 1
ATOM 1764 O O . ALA A 1 218 ? -39.557 1.806 72.846 1.00 88.25 218 ALA A O 1
ATOM 1765 N N . LEU A 1 219 ? -38.286 0.211 71.907 1.00 89.25 219 LEU A N 1
ATOM 1766 C CA . LEU A 1 219 ? -38.244 -0.695 73.057 1.00 89.25 219 LEU A CA 1
ATOM 1767 C C . LEU A 1 219 ? -37.127 -0.352 74.061 1.00 89.25 219 LEU A C 1
ATOM 1769 O O . LEU A 1 219 ? -37.037 -1.001 75.101 1.00 89.25 219 LEU A O 1
ATOM 1773 N N . GLY A 1 220 ? -36.282 0.647 73.772 1.00 85.81 220 GLY A N 1
ATOM 1774 C CA . GLY A 1 220 ? -35.142 1.026 74.612 1.00 85.81 220 GLY A CA 1
ATOM 1775 C C . GLY A 1 220 ? -34.016 -0.013 74.645 1.00 85.81 220 GLY A C 1
ATOM 1776 O O . GLY A 1 220 ? -33.227 -0.027 75.587 1.00 85.81 220 GLY A O 1
ATOM 1777 N N . LEU A 1 221 ? -33.960 -0.900 73.648 1.00 81.94 221 LEU A N 1
ATOM 1778 C CA . LEU A 1 221 ? -32.887 -1.879 73.479 1.00 81.94 221 LEU A CA 1
ATOM 1779 C C . LEU A 1 221 ? -31.660 -1.205 72.855 1.00 81.94 221 LEU A C 1
ATOM 1781 O O . LEU A 1 221 ? -31.798 -0.319 72.008 1.00 81.94 221 LEU A O 1
ATOM 1785 N N . GLU A 1 222 ? -30.464 -1.648 73.245 1.00 78.75 222 GLU A N 1
ATOM 1786 C CA . GLU A 1 222 ? -29.225 -1.169 72.630 1.00 78.75 222 GLU A CA 1
ATOM 1787 C C . GLU A 1 222 ? -29.193 -1.481 71.121 1.00 78.75 222 GLU A C 1
ATOM 1789 O O . GLU A 1 222 ? -29.724 -2.512 70.684 1.00 78.75 222 GLU A O 1
ATOM 1794 N N . PRO A 1 223 ? -28.602 -0.585 70.309 1.00 77.44 223 PRO A N 1
ATOM 1795 C CA . PRO A 1 223 ? -28.413 -0.832 68.889 1.00 77.44 223 PRO A CA 1
ATOM 1796 C C . PRO A 1 223 ? -27.483 -2.033 68.687 1.00 77.44 223 PRO A C 1
ATOM 1798 O O . PRO A 1 223 ? -26.432 -2.131 69.315 1.00 77.44 223 PRO A O 1
ATOM 1801 N N . GLU A 1 224 ? -27.886 -2.943 67.804 1.00 79.00 224 GLU A N 1
ATOM 1802 C CA . GLU A 1 224 ? -27.097 -4.125 67.454 1.00 79.00 224 GLU A CA 1
ATOM 1803 C C . GLU A 1 224 ? -25.843 -3.716 66.676 1.00 79.00 224 GLU A C 1
ATOM 1805 O O . GLU A 1 224 ? -25.851 -2.726 65.935 1.00 79.00 224 GLU A O 1
ATOM 1810 N N . ALA A 1 225 ? -24.752 -4.461 66.860 1.00 79.69 225 ALA A N 1
ATOM 1811 C CA . ALA A 1 225 ? -23.558 -4.246 66.062 1.00 79.69 225 ALA A CA 1
ATOM 1812 C C . ALA A 1 225 ? -23.883 -4.544 64.588 1.00 79.69 225 ALA A C 1
ATOM 1814 O O . ALA A 1 225 ? -24.581 -5.520 64.310 1.00 79.69 225 ALA A O 1
ATOM 1815 N N . PRO A 1 226 ? -23.362 -3.764 63.623 1.00 75.12 226 PRO A N 1
ATOM 1816 C CA . PRO A 1 226 ? -23.676 -3.960 62.207 1.00 75.12 226 PRO A CA 1
ATOM 1817 C C . PRO A 1 226 ? -23.334 -5.374 61.724 1.00 75.12 226 PRO A C 1
ATOM 1819 O O . PRO A 1 226 ? -24.020 -5.891 60.855 1.00 75.12 226 PRO A O 1
ATOM 1822 N N . GLU A 1 227 ? -22.331 -6.018 62.329 1.00 79.19 227 GLU A N 1
ATOM 1823 C CA . GLU A 1 227 ? -21.915 -7.389 62.018 1.00 79.19 227 GLU A CA 1
ATOM 1824 C C . GLU A 1 227 ? -22.906 -8.472 62.462 1.00 79.19 227 GLU A C 1
ATOM 1826 O O . GLU A 1 227 ? -22.912 -9.568 61.903 1.00 79.19 227 GLU A O 1
ATOM 1831 N N . GLU A 1 228 ? -23.755 -8.160 63.437 1.00 80.75 228 GLU A N 1
ATOM 1832 C CA . GLU A 1 228 ? -24.738 -9.072 64.024 1.00 80.75 228 GLU A CA 1
ATOM 1833 C C . GLU A 1 228 ? -26.137 -8.890 63.403 1.00 80.75 228 GLU A C 1
ATOM 1835 O O . GLU A 1 228 ? -27.033 -9.705 63.625 1.00 80.75 228 GLU A O 1
ATOM 1840 N N . GLU A 1 229 ? -26.330 -7.856 62.574 1.00 83.06 229 GLU A N 1
ATOM 1841 C CA . GLU A 1 229 ? -27.606 -7.575 61.916 1.00 83.06 229 GLU A CA 1
ATOM 1842 C C . GLU A 1 229 ? -27.946 -8.599 60.814 1.00 83.06 229 GLU A C 1
ATOM 1844 O O . GLU A 1 229 ? -27.144 -8.934 59.936 1.00 83.06 229 GLU A O 1
ATOM 1849 N N . TYR A 1 230 ? -29.203 -9.048 60.786 1.00 78.00 230 TYR A N 1
ATOM 1850 C CA . TYR A 1 230 ? -29.680 -10.064 59.843 1.00 78.00 230 TYR A CA 1
ATOM 1851 C C . TYR A 1 230 ? -29.730 -9.584 58.380 1.00 78.00 230 TYR A C 1
ATOM 1853 O O . TYR A 1 230 ? -30.689 -8.948 57.969 1.00 78.00 230 TYR A O 1
ATOM 1861 N N . GLY A 1 231 ? -28.740 -9.916 57.555 1.00 76.88 231 GLY A N 1
ATOM 1862 C CA . GLY A 1 231 ? -28.617 -9.363 56.196 1.00 76.88 231 GLY A CA 1
ATOM 1863 C C . GLY A 1 231 ? -27.425 -8.423 56.029 1.00 76.88 231 GLY A C 1
ATOM 1864 O O . GLY A 1 231 ? -27.221 -7.872 54.945 1.00 76.88 231 GLY A O 1
ATOM 1865 N N . TRP A 1 232 ? -26.587 -8.303 57.063 1.00 81.88 232 TRP A N 1
ATOM 1866 C CA . TRP A 1 232 ? -25.297 -7.624 56.994 1.00 81.88 232 TRP A CA 1
ATOM 1867 C C . TRP A 1 232 ? -24.426 -8.104 55.828 1.00 81.88 232 TRP A C 1
ATOM 1869 O O . TRP A 1 232 ? -23.833 -7.297 55.121 1.00 81.88 232 TRP A O 1
ATOM 1879 N N . GLU A 1 233 ? -24.422 -9.408 55.548 1.00 80.00 233 GLU A N 1
ATOM 1880 C CA . GLU A 1 233 ? -23.656 -9.996 54.443 1.00 80.00 233 GLU A CA 1
ATOM 1881 C C . GLU A 1 233 ? -24.001 -9.419 53.064 1.00 80.00 233 GLU A C 1
ATOM 1883 O O . GLU A 1 233 ? -23.151 -9.429 52.178 1.00 80.00 233 GLU A O 1
ATOM 1888 N N . ILE A 1 234 ? -25.221 -8.906 52.892 1.00 82.62 234 ILE A N 1
ATOM 1889 C CA . ILE A 1 234 ? -25.721 -8.299 51.652 1.00 82.62 234 ILE A CA 1
ATOM 1890 C C . ILE A 1 234 ? -25.502 -6.782 51.670 1.00 82.62 234 ILE A C 1
ATOM 1892 O O . ILE A 1 234 ? -25.214 -6.173 50.641 1.00 82.62 234 ILE A O 1
ATOM 1896 N N . LEU A 1 235 ? -25.651 -6.155 52.840 1.00 82.38 235 LEU A N 1
ATOM 1897 C CA . LEU A 1 235 ? -25.571 -4.702 52.996 1.00 82.38 235 LEU A CA 1
ATOM 1898 C C . LEU A 1 235 ? -24.134 -4.179 53.128 1.00 82.38 235 LEU A C 1
ATOM 1900 O O . LEU A 1 235 ? -23.891 -3.019 52.788 1.00 82.38 235 LEU A O 1
ATOM 1904 N N . LYS A 1 236 ? -23.179 -5.018 53.550 1.00 80.81 236 LYS A N 1
ATOM 1905 C CA . LYS A 1 236 ? -21.766 -4.644 53.742 1.00 80.81 236 LYS A CA 1
ATOM 1906 C C . LYS A 1 236 ? -21.128 -4.027 52.490 1.00 80.81 236 LYS A C 1
ATOM 1908 O O . LYS A 1 236 ? -20.377 -3.057 52.590 1.00 80.81 236 LYS A O 1
ATOM 1913 N N . ASP A 1 237 ? -21.486 -4.536 51.309 1.00 75.25 237 ASP A N 1
ATOM 1914 C CA . ASP A 1 237 ? -20.926 -4.103 50.021 1.00 75.25 237 ASP A CA 1
ATOM 1915 C C . ASP A 1 237 ? -21.516 -2.758 49.553 1.00 75.25 237 ASP A C 1
ATOM 1917 O O . ASP A 1 237 ? -20.938 -2.065 48.715 1.00 75.25 237 ASP A O 1
ATOM 1921 N N . VAL A 1 238 ? -22.659 -2.361 50.121 1.00 69.00 238 VAL A N 1
ATOM 1922 C CA . VAL A 1 238 ? -23.348 -1.093 49.845 1.00 69.00 238 VAL A CA 1
ATOM 1923 C C . VAL A 1 238 ? -22.915 -0.021 50.842 1.00 69.00 238 VAL A C 1
ATOM 1925 O O . VAL A 1 238 ? -22.692 1.121 50.447 1.00 69.00 238 VAL A O 1
ATOM 1928 N N . SER A 1 239 ? -22.726 -0.381 52.117 1.00 58.16 239 SER A N 1
ATOM 1929 C CA . SER A 1 239 ? -22.217 0.537 53.144 1.00 58.16 239 SER A CA 1
ATOM 1930 C C . SER A 1 239 ? -20.742 0.907 52.954 1.00 58.16 239 SER A C 1
ATOM 1932 O O . SER A 1 239 ? -20.310 1.938 53.460 1.00 58.16 239 SER A O 1
ATOM 1934 N N . GLY A 1 240 ? -19.972 0.086 52.228 1.00 53.22 240 GLY A N 1
ATOM 1935 C CA . GLY A 1 240 ? -18.559 0.336 51.915 1.00 53.22 240 GLY A CA 1
ATOM 1936 C C . GLY A 1 240 ? -18.309 1.340 50.780 1.00 53.22 240 GLY A C 1
ATOM 1937 O O . GLY A 1 240 ? -17.186 1.809 50.629 1.00 53.22 240 GLY A O 1
ATOM 1938 N N . LYS A 1 241 ? -19.334 1.707 49.997 1.00 53.00 241 LYS A N 1
ATOM 1939 C CA . LYS A 1 241 ? -19.264 2.792 49.005 1.00 53.00 241 LYS A CA 1
ATOM 1940 C C . LYS A 1 241 ? -19.697 4.103 49.658 1.00 53.00 241 LYS A C 1
ATOM 1942 O O . LYS A 1 241 ? -20.821 4.566 49.473 1.00 53.00 241 LYS A O 1
ATOM 1947 N N . SER A 1 242 ? -18.817 4.709 50.451 1.00 37.56 242 SER A N 1
ATOM 1948 C CA . SER A 1 242 ? -18.979 6.124 50.792 1.00 37.56 242 SER A CA 1
ATOM 1949 C C . SER A 1 242 ? -18.849 6.974 49.515 1.00 37.56 242 SER A C 1
ATOM 1951 O O . SER A 1 242 ? -18.047 6.636 48.646 1.00 37.56 242 SER A O 1
ATOM 1953 N N . PRO A 1 243 ? -19.598 8.082 49.374 1.00 44.56 243 PRO A N 1
ATOM 1954 C CA . PRO A 1 243 ? -19.594 8.959 48.193 1.00 44.56 243 PRO A CA 1
ATOM 1955 C C . PRO A 1 243 ? -18.314 9.817 48.068 1.00 44.56 243 PRO A C 1
ATOM 1957 O O . PRO A 1 243 ? -18.375 10.981 47.691 1.00 44.56 243 PRO A O 1
ATOM 1960 N N . SER A 1 244 ? -17.160 9.273 48.451 1.00 45.22 244 SER A N 1
ATOM 1961 C CA . SER A 1 244 ? -15.851 9.934 48.420 1.00 45.22 244 SER A CA 1
ATOM 1962 C C . SER A 1 244 ? -14.975 9.517 47.235 1.00 45.22 244 SER A C 1
ATOM 1964 O O . SER A 1 244 ? -13.902 10.090 47.077 1.00 45.22 244 SER A O 1
ATOM 1966 N N . ASP A 1 245 ? -15.423 8.552 46.426 1.00 46.22 245 ASP A N 1
ATOM 1967 C CA . ASP A 1 245 ? -14.633 7.945 45.341 1.00 46.22 245 ASP A CA 1
ATOM 1968 C C . ASP A 1 245 ? -15.195 8.234 43.929 1.00 46.22 245 ASP A C 1
ATOM 1970 O O . ASP A 1 245 ? -14.993 7.437 43.014 1.00 46.22 245 ASP A O 1
ATOM 1974 N N . ASP A 1 246 ? -15.863 9.380 43.748 1.00 36.44 246 ASP A N 1
ATOM 1975 C CA . ASP A 1 246 ? -16.120 10.015 42.438 1.00 36.44 246 ASP A CA 1
ATOM 1976 C C . ASP A 1 246 ? -15.523 11.435 42.402 1.00 36.44 246 ASP A C 1
ATOM 1978 O O . ASP A 1 246 ? -15.761 12.209 43.362 1.00 36.44 246 ASP A O 1
#

Organism: Aspergillus avenaceus (NCBI:txid36643)

Radius of gyration: 54.84 Å; chains: 1; bounding box: 118×52×161 Å

pLDDT: mean 77.14, std 21.03, range [34.91, 98.44]

Foldseek 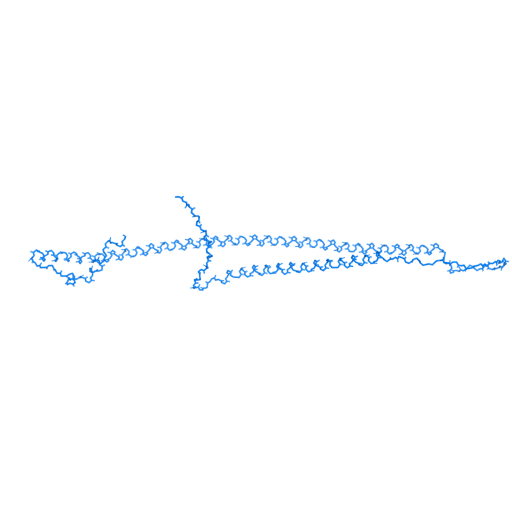3Di:
DDDDDDDDDDDDDDDDDDDDDDDDVPVVVVVVVVVVVVVVVVVVVVVVVVVVVVVVVVVVVVVVVVVVVVVPDDDDPDDDDDDDDDDDDDDDDDDDPDPPCDDPVVVVVVVVVVVVVVVVVVVVVVVVVVVVVVVVVVVVVVVVVVVVVVVVVVVVVVVVVVVVVVVVVVVVVVVVVVVVVVVVVVVVVVVVVVVVVLVVVLVVLVVVQVVVQVVCVVVVHDDDDCVPGDCSVSCVVVVVDDVPPD